Protein AF-J9CNB7-F1 (afdb_monomer_lite)

Radius of gyration: 32.27 Å; chains: 1; bounding box: 43×41×152 Å

Sequence (297 aa):
MIFNRYFCCGIKDKNNLNYKLMLQIKRFSSMLICAMFAVVASATINLSPYKGVYASNTAEAVITDSVCILFFQKDSTMQAIVEAPSIKLRHMTVFAPNGNVTFSTDVVPLLIEHKDENIIINGLYLEKVEDISTVSEYEMAVCSAETEVGKCLQQWRLGVRCDIFNNQPSCVINTNRHMFVYTVSPDMVYIRAAATRNNNHGTLFFQNIRMMKNMDSGEYTMYIMPNNSDFVKKDLYIDNSKFQPNSCTFNDDGGIYWSLISFKPDKILINGCGETYQVVRPAKNAGLMEWIQYETY

pLDDT: mean 87.82, std 19.31, range [30.0, 98.81]

Organism: NCBI:txid749906

Secondary structure (DSSP, 8-state):
---------------SSHHHHHHHHHHHTTSSSS-------------GGG-EEEE-SSEEEEE-SS-EEEEEEETTEEEEEEEEGGGTEEEEEEE-TTS-EEE-S-PPPP-EEEETTEEEETTEEEEEEE---EES---PPP--SGGGHHHHHHHTT-EEEEEEETTEEEEEEE-SSEEEEEEE-SSEEEEEEEEEEEETTEEEEEEEEEEEEETTT--EEEEE-TTHHHHHTSPPPP-GGG--TTSEEE-TTSEEEEEEEEEETTEEEEE-SSSEEEEEPPPTTS--SBEEPP---

Structure (mmCIF, N/CA/C/O backbone):
data_AF-J9CNB7-F1
#
_entry.id   AF-J9CNB7-F1
#
loop_
_atom_site.group_PDB
_atom_site.id
_atom_site.type_symbol
_atom_site.label_atom_id
_atom_site.label_alt_id
_atom_site.label_comp_id
_atom_site.label_asym_id
_atom_site.label_entity_id
_atom_site.label_seq_id
_atom_site.pdbx_PDB_ins_code
_atom_site.Cartn_x
_atom_site.Cartn_y
_atom_site.Cartn_z
_atom_site.occupancy
_atom_site.B_iso_or_equiv
_atom_site.auth_seq_id
_atom_site.auth_comp_id
_atom_site.auth_asym_id
_atom_site.auth_atom_id
_atom_site.pdbx_PDB_model_num
ATOM 1 N N . MET A 1 1 ? 8.706 -3.051 128.814 1.00 34.09 1 MET A N 1
ATOM 2 C CA . MET A 1 1 ? 10.131 -3.165 128.449 1.00 34.09 1 MET A CA 1
ATOM 3 C C . MET A 1 1 ? 10.196 -3.300 126.926 1.00 34.09 1 MET A C 1
ATOM 5 O O . MET A 1 1 ? 9.703 -4.296 126.431 1.00 34.09 1 MET A O 1
ATOM 9 N N . ILE A 1 2 ? 10.728 -2.274 126.240 1.00 32.09 2 ILE A N 1
ATOM 10 C CA . ILE A 1 2 ? 11.426 -2.304 124.925 1.00 32.09 2 ILE A CA 1
ATOM 11 C C . ILE A 1 2 ? 10.571 -2.531 123.640 1.00 32.09 2 ILE A C 1
ATOM 13 O O . ILE A 1 2 ? 10.034 -3.610 123.452 1.00 32.09 2 ILE A O 1
ATOM 17 N N . PHE A 1 3 ? 10.219 -1.470 122.877 1.00 30.50 3 PHE A N 1
ATOM 18 C CA . PHE A 1 3 ? 10.815 -0.832 121.646 1.00 30.50 3 PHE A CA 1
ATOM 19 C C . PHE A 1 3 ? 10.009 -1.183 120.358 1.00 30.50 3 PHE A C 1
ATOM 21 O O . PHE A 1 3 ? 9.755 -2.348 120.103 1.00 30.50 3 PHE A O 1
ATOM 28 N N . ASN A 1 4 ? 9.375 -0.198 119.687 1.00 30.80 4 ASN A N 1
ATOM 29 C CA . ASN A 1 4 ? 9.768 0.541 118.448 1.00 30.80 4 ASN A CA 1
ATOM 30 C C . ASN A 1 4 ? 9.695 -0.296 117.137 1.00 30.80 4 ASN A C 1
ATOM 32 O O . ASN A 1 4 ? 10.226 -1.391 117.128 1.00 30.80 4 ASN A O 1
ATOM 36 N N . ARG A 1 5 ? 9.016 0.049 116.020 1.00 32.00 5 ARG A N 1
ATOM 37 C CA . ARG A 1 5 ? 8.891 1.240 115.118 1.00 32.00 5 ARG A CA 1
ATOM 38 C C . ARG A 1 5 ? 9.629 0.990 113.771 1.00 32.00 5 ARG A C 1
ATOM 40 O O . ARG A 1 5 ? 10.770 0.555 113.802 1.00 32.00 5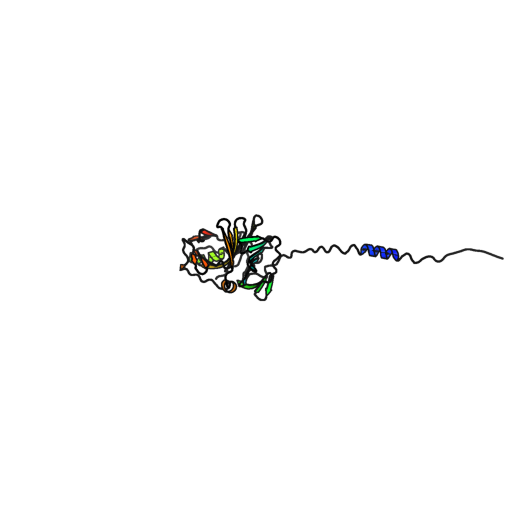 ARG A O 1
ATOM 47 N N . TYR A 1 6 ? 8.983 1.385 112.656 1.00 35.84 6 TYR A N 1
ATOM 48 C CA . TYR A 1 6 ? 9.462 1.605 111.257 1.00 35.84 6 TYR A CA 1
ATOM 49 C C . TYR A 1 6 ? 9.453 0.432 110.229 1.00 35.84 6 TYR A C 1
ATOM 51 O O . TYR A 1 6 ? 10.147 -0.554 110.413 1.00 35.84 6 TYR A O 1
ATOM 59 N N . PHE A 1 7 ? 8.557 0.502 109.210 1.00 34.28 7 PHE A N 1
ATOM 60 C CA . PHE A 1 7 ? 8.769 0.763 107.743 1.00 34.28 7 PHE A CA 1
ATOM 61 C C . PHE A 1 7 ? 9.132 -0.508 106.920 1.00 34.28 7 PHE A C 1
ATOM 63 O O . PHE A 1 7 ? 9.865 -1.341 107.416 1.00 34.28 7 PHE A O 1
ATOM 70 N N . CYS A 1 8 ? 8.709 -0.777 105.673 1.00 30.56 8 CYS A N 1
ATOM 71 C CA . CYS A 1 8 ? 8.092 0.009 104.601 1.00 30.56 8 CYS A CA 1
ATOM 72 C C . CYS A 1 8 ? 7.524 -0.916 103.482 1.00 30.56 8 CYS A C 1
ATOM 74 O O . CYS A 1 8 ? 8.013 -2.025 103.301 1.00 30.56 8 CYS A O 1
ATOM 76 N N . CYS A 1 9 ? 6.653 -0.339 102.640 1.00 30.00 9 CYS A N 1
ATOM 77 C CA . CYS A 1 9 ? 6.505 -0.565 101.188 1.00 30.00 9 CYS A CA 1
ATOM 78 C C . CYS A 1 9 ? 5.656 -1.736 100.636 1.00 30.00 9 CYS A C 1
ATOM 80 O O . CYS A 1 9 ? 5.944 -2.907 100.852 1.00 30.00 9 CYS A O 1
ATOM 82 N N . GLY A 1 10 ? 4.703 -1.382 99.760 1.00 30.47 10 GLY A N 1
ATOM 83 C CA . GLY A 1 10 ? 4.261 -2.254 98.670 1.00 30.47 10 GLY A CA 1
ATOM 84 C C . GLY A 1 10 ? 2.815 -2.054 98.217 1.00 30.47 10 GLY A C 1
ATOM 85 O O . GLY A 1 10 ? 1.908 -2.561 98.861 1.00 30.47 10 GLY A O 1
ATOM 86 N N . ILE A 1 11 ? 2.649 -1.398 97.060 1.00 36.78 11 ILE A N 1
ATOM 87 C CA . ILE A 1 11 ? 1.677 -1.650 95.967 1.00 36.78 11 ILE A CA 1
ATOM 88 C C . ILE A 1 11 ? 1.073 -0.332 95.457 1.00 36.78 11 ILE A C 1
ATOM 90 O O . ILE A 1 11 ? 0.199 0.251 96.091 1.00 36.78 11 ILE A O 1
ATOM 94 N N . LYS A 1 12 ? 1.492 0.084 94.253 1.00 39.22 12 LYS A N 1
ATOM 95 C CA . LYS A 1 12 ? 0.641 0.835 93.321 1.00 39.22 12 LYS A CA 1
ATOM 96 C C . LYS A 1 12 ? 0.987 0.528 91.858 1.00 39.22 12 LYS A C 1
ATOM 98 O O . LYS A 1 12 ? 2.126 0.669 91.428 1.00 39.22 12 LYS A O 1
ATOM 103 N N . ASP A 1 13 ? -0.069 0.125 91.157 1.00 38.75 13 ASP A N 1
ATOM 104 C CA . ASP A 1 13 ? -0.438 0.423 89.770 1.00 38.75 13 ASP A CA 1
ATOM 105 C C . ASP A 1 13 ? 0.367 -0.163 88.594 1.00 38.75 13 ASP A C 1
ATOM 107 O O . ASP A 1 13 ? 1.312 0.414 88.066 1.00 38.75 13 ASP A O 1
ATOM 111 N N . LYS A 1 14 ? -0.156 -1.287 88.079 1.00 44.16 14 LYS A N 1
ATOM 112 C CA . LYS A 1 14 ? 0.254 -2.006 86.856 1.00 44.16 14 LYS A CA 1
ATOM 113 C C . LYS A 1 14 ? -0.585 -1.676 85.601 1.00 44.16 14 LYS A C 1
ATOM 115 O O . LYS A 1 14 ? -0.583 -2.458 84.659 1.00 44.16 14 LYS A O 1
ATOM 120 N N . ASN A 1 15 ? -1.289 -0.540 85.543 1.00 48.41 15 ASN A N 1
ATOM 121 C CA . ASN A 1 15 ? -2.292 -0.287 84.485 1.00 48.41 15 ASN A CA 1
ATOM 122 C C . ASN A 1 15 ? -1.955 0.792 83.437 1.00 48.41 15 ASN A C 1
ATOM 124 O O . ASN A 1 15 ? -2.813 1.116 82.622 1.00 48.41 15 ASN A O 1
ATOM 128 N N . ASN A 1 16 ? -0.727 1.322 83.378 1.00 48.09 16 ASN A N 1
ATOM 129 C CA . ASN A 1 16 ? -0.418 2.463 82.492 1.00 48.09 16 ASN A CA 1
ATOM 130 C C . ASN A 1 16 ? 0.460 2.161 81.260 1.00 48.09 16 ASN A C 1
ATOM 132 O O . ASN A 1 16 ? 0.786 3.077 80.507 1.00 48.09 16 ASN A O 1
ATOM 136 N N . LEU A 1 17 ? 0.835 0.899 81.011 1.00 45.72 17 LEU A N 1
ATOM 137 C CA . LEU A 1 17 ? 1.725 0.560 79.886 1.00 45.72 17 LEU A CA 1
ATOM 138 C C . LEU A 1 17 ? 0.982 0.216 78.579 1.00 45.72 17 LEU A C 1
ATOM 140 O O . LEU A 1 17 ? 1.533 0.401 77.497 1.00 45.72 17 LEU A O 1
ATOM 144 N N . ASN A 1 18 ? -0.285 -0.208 78.648 1.00 49.19 18 ASN A N 1
ATOM 145 C CA . ASN A 1 18 ? -1.013 -0.704 77.469 1.00 49.19 18 ASN A CA 1
ATOM 146 C C . ASN A 1 18 ? -1.690 0.387 76.617 1.00 49.19 18 ASN A C 1
ATOM 148 O O . ASN A 1 18 ? -1.917 0.176 75.428 1.00 49.19 18 ASN A O 1
ATOM 152 N N . TYR A 1 19 ? -1.950 1.581 77.161 1.00 47.50 19 TYR A N 1
ATOM 153 C CA . TYR A 1 19 ? -2.602 2.656 76.396 1.00 47.50 19 TYR A CA 1
ATOM 154 C C . TYR A 1 19 ? -1.641 3.452 75.498 1.00 47.50 19 TYR A C 1
ATOM 156 O O . TYR A 1 19 ? -2.044 3.922 74.434 1.00 47.50 19 TYR A O 1
ATOM 164 N N . LYS A 1 20 ? -0.356 3.563 75.864 1.00 45.94 20 LYS A N 1
ATOM 165 C CA . LYS A 1 20 ? 0.649 4.243 75.023 1.00 45.94 20 LYS A CA 1
ATOM 166 C C . LYS A 1 20 ? 1.035 3.427 73.784 1.00 45.94 20 LYS A C 1
ATOM 168 O O . LYS A 1 20 ? 1.267 4.019 72.732 1.00 45.94 20 LYS A O 1
ATOM 173 N N . LEU A 1 21 ? 1.033 2.095 73.877 1.00 47.12 21 LEU A N 1
ATOM 174 C CA . LEU A 1 21 ? 1.386 1.216 72.758 1.00 47.12 21 LEU A CA 1
ATOM 175 C C . LEU A 1 21 ? 0.277 1.172 71.685 1.00 47.12 21 LEU A C 1
ATOM 177 O O . LEU A 1 21 ? 0.571 1.237 70.494 1.00 47.12 21 LEU A O 1
ATOM 181 N N . MET A 1 22 ? -1.005 1.186 72.079 1.00 45.25 22 MET A N 1
ATOM 182 C CA . MET A 1 22 ? -2.127 1.223 71.122 1.00 45.25 22 MET A CA 1
ATOM 183 C C . MET A 1 22 ? -2.253 2.551 70.354 1.00 45.25 22 MET A C 1
ATOM 185 O O . MET A 1 22 ? -2.723 2.551 69.214 1.00 45.25 22 MET A O 1
ATOM 189 N N . LEU A 1 23 ? -1.824 3.681 70.931 1.00 46.59 23 LEU A N 1
ATOM 190 C CA . LEU A 1 23 ? -1.863 4.986 70.253 1.00 46.59 23 LEU A CA 1
ATOM 191 C C . LEU A 1 23 ? -0.693 5.209 69.281 1.00 46.59 23 LEU A C 1
ATOM 193 O O . LEU A 1 23 ? -0.865 5.926 68.295 1.00 46.59 23 LEU A O 1
ATOM 197 N N . GLN A 1 24 ? 0.466 4.580 69.505 1.00 44.78 24 GLN A N 1
ATOM 198 C CA . GLN A 1 24 ? 1.564 4.598 68.530 1.00 44.78 24 GLN A CA 1
ATOM 199 C C . GLN A 1 24 ? 1.293 3.689 67.328 1.00 44.78 24 GLN A C 1
ATOM 201 O O . GLN A 1 24 ? 1.637 4.053 66.206 1.00 44.78 24 GLN A O 1
ATOM 206 N N . ILE A 1 25 ? 0.597 2.566 67.527 1.00 45.81 25 ILE A N 1
ATOM 207 C CA . ILE A 1 25 ? 0.260 1.642 66.435 1.00 45.81 25 ILE A CA 1
ATOM 208 C C . ILE A 1 25 ? -0.829 2.237 65.525 1.00 45.81 25 ILE A C 1
ATOM 210 O O . ILE A 1 25 ? -0.716 2.166 64.305 1.00 45.81 25 ILE A O 1
ATOM 214 N N . LYS A 1 26 ? -1.820 2.957 66.071 1.00 40.28 26 LYS A N 1
ATOM 215 C CA . LYS A 1 26 ? -2.844 3.631 65.245 1.00 40.28 26 LYS A CA 1
ATOM 216 C C . LYS A 1 26 ? -2.334 4.837 64.447 1.00 40.28 26 LYS A C 1
ATOM 218 O O . LYS A 1 26 ? -2.945 5.184 63.439 1.00 40.28 26 LYS A O 1
ATOM 223 N N . ARG A 1 27 ? -1.221 5.460 64.852 1.00 42.28 27 ARG A N 1
ATOM 224 C CA . ARG A 1 27 ? -0.590 6.555 64.090 1.00 42.28 27 ARG A CA 1
ATOM 225 C C . ARG A 1 27 ? 0.384 6.078 63.011 1.00 42.28 27 ARG A C 1
ATOM 227 O O . ARG A 1 27 ? 0.658 6.847 62.100 1.00 42.28 27 ARG A O 1
ATOM 234 N N . PHE A 1 28 ? 0.831 4.824 63.057 1.00 42.00 28 PHE A N 1
ATOM 235 C CA . PHE A 1 28 ? 1.660 4.233 62.000 1.00 42.00 28 PHE A CA 1
ATOM 236 C C . PHE A 1 28 ? 0.866 3.436 60.956 1.00 42.00 28 PHE A C 1
ATOM 238 O O . PHE A 1 28 ? 1.340 3.259 59.840 1.00 42.00 28 PHE A O 1
ATOM 245 N N . SER A 1 29 ? -0.370 3.024 61.254 1.00 42.59 29 SER A N 1
ATOM 246 C CA . SER A 1 29 ? -1.215 2.293 60.292 1.00 42.59 29 SER A CA 1
ATOM 247 C C . SER A 1 29 ? -2.017 3.176 59.325 1.00 42.59 29 SER A C 1
ATOM 249 O O . SER A 1 29 ? -2.725 2.642 58.480 1.00 42.59 29 SER A O 1
ATOM 251 N N . SER A 1 30 ? -1.910 4.507 59.411 1.00 44.66 30 SER A N 1
ATOM 252 C CA . SER A 1 30 ? -2.582 5.441 58.482 1.00 44.66 30 SER A CA 1
ATOM 253 C C . SER A 1 30 ? -1.631 6.077 57.457 1.00 44.66 30 SER A C 1
ATOM 255 O O . SER A 1 30 ? -2.015 7.008 56.761 1.00 44.66 30 SER A O 1
ATOM 257 N N . MET A 1 31 ? -0.389 5.589 57.356 1.00 44.06 31 MET A N 1
ATOM 258 C CA . MET A 1 31 ? 0.647 6.144 56.470 1.00 44.06 31 MET A CA 1
ATOM 259 C C . MET A 1 31 ? 1.176 5.127 55.447 1.00 44.06 31 MET A C 1
ATOM 261 O O . MET A 1 31 ? 2.267 5.298 54.915 1.00 44.06 31 MET A O 1
ATOM 265 N N . LEU A 1 32 ? 0.414 4.061 55.173 1.00 45.44 32 LEU A N 1
ATOM 266 C CA . LEU A 1 32 ? 0.786 3.022 54.202 1.00 45.44 32 LEU A CA 1
ATOM 267 C C . LEU A 1 32 ? -0.338 2.660 53.215 1.00 45.44 32 LEU A C 1
ATOM 269 O O . LEU A 1 32 ? -0.308 1.604 52.592 1.00 45.44 32 LEU A O 1
ATOM 273 N N . ILE A 1 33 ? -1.342 3.529 53.073 1.00 50.06 33 ILE A N 1
ATOM 274 C CA . ILE A 1 33 ? -2.455 3.367 52.130 1.00 50.06 33 ILE A CA 1
ATOM 275 C C . ILE A 1 33 ? -2.697 4.731 51.477 1.00 50.06 33 ILE A C 1
ATOM 277 O O . ILE A 1 33 ? -3.525 5.483 51.968 1.00 50.06 33 ILE A O 1
ATOM 281 N N . CYS A 1 34 ? -1.891 5.100 50.472 1.00 46.44 34 CYS A N 1
ATOM 282 C CA . CYS A 1 34 ? -2.210 6.104 49.427 1.00 46.44 34 CYS A CA 1
ATOM 283 C C . CYS A 1 34 ? -1.003 6.429 48.522 1.00 46.44 34 CYS A C 1
ATOM 285 O O . CYS A 1 34 ? -0.776 7.574 48.148 1.00 46.44 34 CYS A O 1
ATOM 287 N N . ALA A 1 35 ? -0.208 5.426 48.152 1.00 46.59 35 ALA A N 1
ATOM 288 C CA . ALA A 1 35 ? 0.778 5.591 47.085 1.00 46.59 35 ALA A CA 1
ATOM 289 C C . ALA A 1 35 ? 0.961 4.290 46.295 1.00 46.59 35 ALA A C 1
ATOM 291 O O . ALA A 1 35 ? 2.070 3.928 45.922 1.00 46.59 35 ALA A O 1
ATOM 292 N N . MET A 1 36 ? -0.141 3.594 45.989 1.00 46.19 36 MET A N 1
ATOM 293 C CA . MET A 1 36 ? -0.186 2.889 44.709 1.00 46.19 36 MET A CA 1
ATOM 294 C C . MET A 1 36 ? -0.348 3.971 43.646 1.00 46.19 36 MET A C 1
ATOM 296 O O . MET A 1 36 ? -1.445 4.240 43.165 1.00 46.19 36 MET A O 1
ATOM 300 N N . PHE A 1 37 ? 0.754 4.646 43.319 1.00 47.44 37 PHE A N 1
ATOM 301 C CA . PHE A 1 37 ? 0.870 5.211 41.990 1.00 47.44 37 PHE A CA 1
ATOM 302 C C . PHE A 1 37 ? 0.751 4.010 41.062 1.00 47.44 37 PHE A C 1
ATOM 304 O O . PHE A 1 37 ? 1.680 3.211 40.947 1.00 47.44 37 PHE A O 1
ATOM 311 N N . ALA A 1 38 ? -0.428 3.839 40.467 1.00 46.94 38 ALA A N 1
ATOM 312 C CA . ALA A 1 38 ? -0.544 3.089 39.241 1.00 46.94 38 ALA A CA 1
ATOM 313 C C . ALA A 1 38 ? 0.377 3.809 38.256 1.00 46.94 38 ALA A C 1
ATOM 315 O O . ALA A 1 38 ? -0.000 4.787 37.615 1.00 46.94 38 ALA A O 1
ATOM 316 N N . VAL A 1 39 ? 1.629 3.361 38.192 1.00 41.88 39 VAL A N 1
ATOM 317 C CA . VAL A 1 39 ? 2.424 3.500 36.989 1.00 41.88 39 VAL A CA 1
ATOM 318 C C . VAL A 1 39 ? 1.635 2.691 35.976 1.00 41.88 39 VAL A C 1
ATOM 320 O O . VAL A 1 39 ? 1.804 1.481 35.856 1.00 41.88 39 VAL A O 1
ATOM 323 N N . VAL A 1 40 ? 0.688 3.350 35.308 1.00 44.78 40 VAL A N 1
ATOM 324 C CA . VAL A 1 40 ? 0.173 2.865 34.040 1.00 44.78 40 VAL A CA 1
ATOM 325 C C . VAL A 1 40 ? 1.372 2.991 33.119 1.00 44.78 40 VAL A C 1
ATOM 327 O O . VAL A 1 40 ? 1.584 4.010 32.465 1.00 44.78 40 VAL A O 1
ATOM 330 N N . ALA A 1 41 ? 2.251 1.991 33.171 1.00 42.84 41 ALA A N 1
ATOM 331 C CA . ALA A 1 41 ? 3.194 1.769 32.109 1.00 42.84 41 ALA A CA 1
ATOM 332 C C . ALA A 1 41 ? 2.306 1.622 30.878 1.00 42.84 41 ALA A C 1
ATOM 334 O O . ALA A 1 41 ? 1.544 0.662 30.772 1.00 42.84 41 ALA A O 1
ATOM 335 N N . SER A 1 42 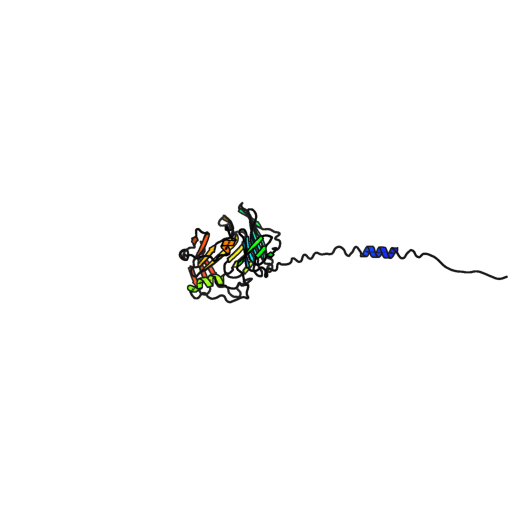? 2.314 2.635 30.012 1.00 49.62 42 SER A N 1
ATOM 336 C CA . SER A 1 42 ? 1.739 2.518 28.682 1.00 49.62 42 SER A CA 1
ATOM 337 C C . SER A 1 42 ? 2.562 1.441 27.995 1.00 49.62 42 SER A C 1
ATOM 339 O O . SER A 1 42 ? 3.611 1.742 27.430 1.00 49.62 42 SER A O 1
ATOM 341 N N . ALA A 1 43 ? 2.152 0.182 28.145 1.00 56.72 43 ALA A N 1
ATOM 342 C CA . ALA A 1 43 ? 2.770 -0.930 27.457 1.00 56.72 43 ALA A CA 1
ATOM 343 C C . ALA A 1 43 ? 2.645 -0.619 25.967 1.00 56.72 43 ALA A C 1
ATOM 345 O O . ALA A 1 43 ? 1.548 -0.574 25.413 1.00 56.72 43 ALA A O 1
ATOM 346 N N . THR A 1 44 ? 3.770 -0.288 25.345 1.00 70.06 44 THR A N 1
ATOM 347 C CA . THR A 1 44 ? 3.858 -0.179 23.896 1.00 70.06 44 THR A CA 1
ATOM 348 C C . THR A 1 44 ? 3.559 -1.557 23.332 1.00 70.06 44 THR A C 1
ATOM 350 O O . THR A 1 44 ? 4.184 -2.534 23.752 1.00 70.06 44 THR A O 1
ATOM 353 N N . ILE A 1 45 ? 2.592 -1.646 22.421 1.00 83.25 45 ILE A N 1
ATOM 354 C CA . ILE A 1 45 ? 2.287 -2.909 21.760 1.00 83.25 45 ILE A CA 1
ATOM 355 C C . ILE A 1 45 ? 3.532 -3.413 21.020 1.00 83.25 45 ILE A C 1
ATOM 357 O O . ILE A 1 45 ? 4.195 -2.658 20.310 1.00 83.25 45 ILE A O 1
ATOM 361 N N . ASN A 1 46 ? 3.864 -4.688 21.219 1.00 91.00 46 ASN A N 1
ATOM 362 C CA . ASN A 1 46 ? 4.865 -5.369 20.412 1.00 91.00 46 ASN A CA 1
ATOM 363 C C . ASN A 1 46 ? 4.180 -5.898 19.146 1.00 91.00 46 ASN A C 1
ATOM 365 O O . ASN A 1 46 ? 3.363 -6.814 19.236 1.00 91.00 46 ASN A O 1
ATOM 369 N N . LEU A 1 47 ? 4.491 -5.304 17.994 1.00 95.94 47 LEU A N 1
ATOM 370 C CA . LEU A 1 47 ? 3.852 -5.627 16.716 1.00 95.94 47 LEU A CA 1
ATOM 371 C C . LEU A 1 47 ? 4.516 -6.810 15.999 1.00 95.94 47 LEU A C 1
ATOM 373 O O . LEU A 1 47 ? 3.837 -7.536 15.277 1.00 95.94 47 LEU A O 1
ATOM 377 N N . SER A 1 48 ? 5.804 -7.067 16.257 1.00 95.12 48 SER A N 1
ATOM 378 C CA . SER A 1 48 ? 6.596 -8.115 15.597 1.00 95.12 48 SER A CA 1
ATOM 379 C C . SER A 1 48 ? 5.957 -9.513 15.537 1.00 95.12 48 SER A C 1
ATOM 381 O O . SER A 1 48 ? 6.109 -10.167 14.504 1.00 95.12 48 SER A O 1
ATOM 383 N N . PRO A 1 49 ? 5.249 -10.013 16.574 1.00 95.31 49 PRO A N 1
ATOM 384 C CA . PRO A 1 49 ? 4.593 -11.322 16.508 1.00 95.31 49 PRO A CA 1
ATOM 385 C C . PRO A 1 49 ? 3.471 -11.403 15.463 1.00 95.31 49 PRO A C 1
ATOM 387 O O . PRO A 1 49 ? 3.163 -12.484 14.974 1.00 95.31 49 PRO A O 1
ATOM 390 N N . TYR A 1 50 ? 2.883 -10.264 15.098 1.00 96.81 50 TYR A N 1
ATOM 391 C CA . TYR A 1 50 ? 1.673 -10.180 14.283 1.00 96.81 50 TYR A CA 1
ATOM 392 C C . TYR A 1 50 ? 1.939 -9.768 12.833 1.00 96.81 50 TYR A C 1
ATOM 394 O O . TYR A 1 50 ? 0.994 -9.440 12.120 1.00 96.81 50 TYR A O 1
ATOM 402 N N . LYS A 1 51 ? 3.199 -9.762 12.379 1.00 96.94 51 LYS A N 1
ATOM 403 C CA . LYS A 1 51 ? 3.567 -9.312 11.027 1.00 96.94 51 LYS A CA 1
ATOM 404 C C . LYS A 1 51 ? 2.750 -9.986 9.926 1.00 96.94 51 LYS A C 1
ATOM 406 O O . LYS A 1 51 ? 2.464 -11.182 9.991 1.00 96.94 51 LYS A O 1
ATOM 411 N N . GLY A 1 52 ? 2.405 -9.207 8.906 1.00 98.06 52 GLY A N 1
ATOM 412 C CA . GLY A 1 52 ? 1.654 -9.666 7.740 1.00 98.06 52 GLY A CA 1
ATOM 413 C C . GLY A 1 52 ? 0.624 -8.651 7.253 1.00 98.06 52 GLY A C 1
ATOM 414 O O . GLY A 1 52 ? 0.397 -7.612 7.878 1.00 98.06 52 GLY A O 1
ATOM 415 N N . VAL A 1 53 ? -0.010 -8.980 6.131 1.00 98.62 53 VAL A N 1
ATOM 416 C CA . VAL A 1 53 ? -1.261 -8.354 5.689 1.00 98.62 53 VAL A CA 1
ATOM 417 C C . VAL A 1 53 ? -2.412 -9.271 6.073 1.00 98.62 53 VAL A C 1
ATOM 419 O O . VAL A 1 53 ? -2.335 -10.483 5.866 1.00 98.62 53 VAL A O 1
ATOM 422 N N . TYR A 1 54 ? -3.483 -8.696 6.609 1.00 98.69 54 TYR A N 1
ATOM 423 C CA . TYR A 1 54 ? -4.678 -9.415 7.029 1.00 98.69 54 TYR A CA 1
ATOM 424 C C . TYR A 1 54 ? -5.925 -8.701 6.525 1.00 98.69 54 TYR A C 1
ATOM 426 O O . TYR A 1 54 ? -5.968 -7.474 6.518 1.00 98.69 54 TYR A O 1
ATOM 434 N N . ALA A 1 55 ? -6.962 -9.441 6.150 1.00 98.50 55 ALA A N 1
ATOM 435 C CA . ALA A 1 55 ? -8.199 -8.861 5.651 1.00 98.50 55 ALA A CA 1
ATOM 436 C C . ALA A 1 55 ? -9.441 -9.638 6.084 1.00 98.50 55 ALA A C 1
ATOM 438 O O . ALA A 1 55 ? -9.420 -10.831 6.374 1.00 98.50 55 ALA A O 1
ATOM 439 N N . SER A 1 56 ? -10.556 -8.926 6.094 1.00 98.25 56 SER A N 1
ATOM 440 C CA . SER A 1 56 ? -11.909 -9.460 6.097 1.00 98.25 56 SER A CA 1
ATOM 441 C C . SER A 1 56 ? -12.727 -8.693 5.052 1.00 98.25 56 SER A C 1
ATOM 443 O O . SER A 1 56 ? -12.216 -7.814 4.356 1.00 98.25 56 SER A O 1
ATOM 445 N N . ASN A 1 57 ? -14.017 -8.995 4.923 1.00 97.81 57 ASN A N 1
ATOM 446 C CA . ASN A 1 57 ? -14.885 -8.248 4.005 1.00 97.81 57 ASN A CA 1
ATOM 447 C C . ASN A 1 57 ? -15.145 -6.803 4.451 1.00 97.81 57 ASN A C 1
ATOM 449 O O . ASN A 1 57 ? -15.623 -6.006 3.652 1.00 97.81 57 ASN A O 1
ATOM 453 N N . THR A 1 58 ? -14.845 -6.469 5.707 1.00 97.94 58 THR A N 1
ATOM 454 C CA . THR A 1 58 ? -15.114 -5.148 6.287 1.00 97.94 58 THR A CA 1
ATOM 455 C C . THR A 1 58 ? -13.865 -4.484 6.854 1.00 97.94 58 THR A C 1
ATOM 457 O O . THR A 1 58 ? -13.981 -3.409 7.435 1.00 97.94 58 THR A O 1
ATOM 460 N N . ALA A 1 59 ? -12.688 -5.101 6.749 1.00 98.50 59 ALA A N 1
ATOM 461 C CA . ALA A 1 59 ? -11.452 -4.558 7.296 1.00 98.50 59 ALA A CA 1
ATOM 462 C C . ALA A 1 59 ? -10.213 -5.069 6.557 1.00 98.50 59 ALA A C 1
ATOM 464 O O . ALA A 1 59 ? -10.230 -6.140 5.956 1.00 98.50 59 ALA A O 1
ATOM 465 N N . GLU A 1 60 ? -9.124 -4.321 6.660 1.00 98.75 60 GLU A N 1
ATOM 466 C CA . GLU A 1 60 ? -7.793 -4.733 6.226 1.00 98.75 60 GLU A CA 1
ATOM 467 C C . GLU A 1 60 ? -6.753 -4.141 7.167 1.00 98.75 60 GLU A C 1
ATOM 469 O O . GLU A 1 60 ? -6.932 -3.039 7.684 1.00 98.75 60 GLU A O 1
ATOM 474 N N . ALA A 1 61 ? -5.674 -4.870 7.410 1.00 98.75 61 ALA A N 1
ATOM 475 C CA . ALA A 1 61 ? -4.576 -4.417 8.234 1.00 98.75 61 ALA A CA 1
ATOM 476 C C . ALA A 1 61 ? -3.239 -4.819 7.625 1.00 98.75 61 ALA A C 1
ATOM 478 O O . ALA A 1 61 ? -3.085 -5.925 7.111 1.00 98.75 61 ALA A O 1
ATOM 479 N N . VAL A 1 62 ? -2.256 -3.938 7.757 1.00 98.81 62 VAL A N 1
ATOM 480 C CA . VAL A 1 62 ? -0.846 -4.262 7.552 1.00 98.81 62 VAL A CA 1
ATOM 481 C C . VAL A 1 62 ? -0.118 -4.083 8.872 1.00 98.81 62 VAL A C 1
ATOM 483 O O . VAL A 1 62 ? -0.310 -3.077 9.558 1.00 98.81 62 VAL A O 1
ATOM 486 N N . ILE A 1 63 ? 0.688 -5.074 9.239 1.00 98.56 63 ILE A N 1
ATOM 487 C CA . ILE A 1 63 ? 1.500 -5.067 10.452 1.00 98.56 63 ILE A CA 1
ATOM 488 C C . ILE A 1 63 ? 2.943 -5.388 10.074 1.00 98.56 63 ILE A C 1
ATOM 490 O O . ILE A 1 63 ? 3.220 -6.405 9.433 1.00 98.56 63 ILE A O 1
ATOM 494 N N . THR A 1 64 ? 3.862 -4.527 10.496 1.00 98.31 64 THR A N 1
ATOM 495 C CA . THR A 1 64 ? 5.312 -4.726 10.406 1.00 98.31 64 THR A CA 1
ATOM 496 C C . THR A 1 64 ? 5.925 -4.794 11.813 1.00 98.31 64 THR A C 1
ATOM 498 O O . THR A 1 64 ? 5.188 -4.941 12.788 1.00 98.31 64 THR A O 1
ATOM 501 N N . ASP A 1 65 ? 7.254 -4.736 11.973 1.00 97.25 65 ASP A N 1
ATOM 502 C CA . ASP A 1 65 ? 7.839 -4.772 13.328 1.00 97.25 65 ASP A CA 1
ATOM 503 C C . ASP A 1 65 ? 7.508 -3.513 14.153 1.00 97.25 65 ASP A C 1
ATOM 505 O O . ASP A 1 65 ? 7.445 -3.575 15.383 1.00 97.25 65 ASP A O 1
ATOM 509 N N . SER A 1 66 ? 7.272 -2.379 13.492 1.00 96.00 66 SER A N 1
ATOM 510 C CA . SER A 1 66 ? 7.108 -1.072 14.133 1.00 96.00 66 SER A CA 1
ATOM 511 C C . SER A 1 66 ? 5.825 -0.340 13.780 1.00 96.00 66 SER A C 1
ATOM 513 O O . SER A 1 66 ? 5.508 0.615 14.488 1.00 96.00 66 SER A O 1
ATOM 515 N N . 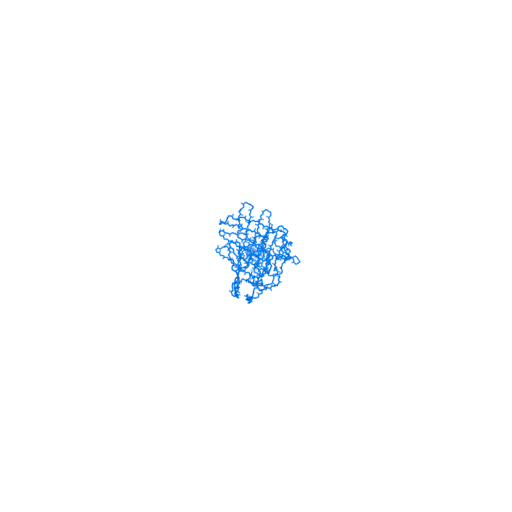VAL A 1 67 ? 5.080 -0.755 12.749 1.00 98.06 67 VAL A N 1
ATOM 516 C CA . VAL A 1 67 ? 3.870 -0.045 12.315 1.00 98.06 67 VAL A CA 1
ATOM 517 C C . VAL A 1 67 ? 2.704 -0.995 12.098 1.00 98.06 67 VAL A C 1
ATOM 519 O O . VAL A 1 67 ? 2.842 -2.046 11.479 1.00 98.06 67 VAL A O 1
ATOM 522 N N . CYS A 1 68 ? 1.529 -0.586 12.568 1.00 98.44 68 CYS A N 1
ATOM 523 C CA . CYS A 1 68 ? 0.252 -1.141 12.152 1.00 98.44 68 CYS A CA 1
ATOM 524 C C . CYS A 1 68 ? -0.606 -0.048 11.511 1.00 98.44 68 CYS A C 1
ATOM 526 O O . CYS A 1 68 ? -0.744 1.045 12.065 1.00 98.44 68 CYS A O 1
ATOM 528 N N . ILE A 1 69 ? -1.205 -0.356 10.360 1.00 98.75 69 ILE A N 1
ATOM 529 C CA . ILE A 1 69 ? -2.324 0.412 9.812 1.00 98.75 69 ILE A CA 1
ATOM 530 C C . ILE A 1 69 ? -3.521 -0.528 9.724 1.00 98.75 69 ILE A C 1
ATOM 532 O O . ILE A 1 69 ? -3.429 -1.566 9.077 1.00 98.75 69 ILE A O 1
ATOM 536 N N . LEU A 1 70 ? -4.628 -0.157 10.362 1.00 98.75 70 LEU A N 1
ATOM 537 C CA . LEU A 1 70 ? -5.908 -0.857 10.315 1.00 98.75 70 LEU A CA 1
ATOM 538 C C . LEU A 1 70 ? -6.932 0.036 9.616 1.00 98.75 70 LEU A C 1
ATOM 540 O O . LEU A 1 70 ? -7.145 1.170 10.035 1.00 98.75 70 LEU A O 1
ATOM 544 N N . PHE A 1 71 ? -7.620 -0.499 8.618 1.00 98.69 71 PHE A N 1
ATOM 545 C CA . PHE A 1 71 ? -8.751 0.110 7.928 1.00 98.69 71 PHE A CA 1
ATOM 546 C C . PHE A 1 71 ? -9.983 -0.743 8.201 1.00 98.69 71 PHE A C 1
ATOM 548 O O . PHE A 1 71 ? -9.903 -1.967 8.127 1.00 98.69 71 PHE A O 1
ATOM 555 N N . PHE A 1 72 ? -11.124 -0.138 8.512 1.00 98.56 72 PHE A N 1
ATOM 556 C CA . PHE A 1 72 ? -12.336 -0.905 8.776 1.00 98.56 72 PHE A CA 1
ATOM 557 C C . PHE A 1 72 ? -13.609 -0.094 8.581 1.00 98.56 72 PHE A C 1
ATOM 559 O O . PHE A 1 72 ? -13.670 1.108 8.840 1.00 98.56 72 PHE A O 1
ATOM 566 N N . GLN A 1 73 ? -14.655 -0.790 8.158 1.00 97.88 73 GLN A N 1
ATOM 567 C CA . GLN A 1 73 ? -16.013 -0.290 8.181 1.00 97.88 73 GLN A CA 1
ATOM 568 C C . GLN A 1 73 ? -16.631 -0.581 9.548 1.00 97.88 73 GLN A C 1
ATOM 570 O O . GLN A 1 73 ? -16.595 -1.712 10.037 1.00 97.88 73 GLN A O 1
ATOM 575 N N . LYS A 1 74 ? -17.228 0.441 10.156 1.00 95.44 74 LYS A N 1
ATOM 576 C CA . LYS A 1 74 ? -18.026 0.305 11.374 1.00 95.44 74 LYS A CA 1
ATOM 577 C C . LYS A 1 74 ? -19.302 1.110 11.217 1.00 95.44 74 LYS A C 1
ATOM 579 O O . LYS A 1 74 ? -19.251 2.318 10.968 1.00 95.44 74 LYS A O 1
ATOM 584 N N . ASP A 1 75 ? -20.433 0.431 11.363 1.00 94.19 75 ASP A N 1
ATOM 585 C CA . ASP A 1 75 ? -21.753 0.985 11.077 1.00 94.19 75 ASP A CA 1
ATOM 586 C C . ASP A 1 75 ? -21.777 1.588 9.658 1.00 94.19 75 ASP A C 1
ATOM 588 O O . ASP A 1 75 ? -21.391 0.933 8.689 1.00 94.19 75 ASP A O 1
ATOM 592 N N . SER A 1 76 ? -22.174 2.852 9.518 1.00 95.38 76 SER A N 1
ATOM 593 C CA . SER A 1 76 ? -22.157 3.571 8.243 1.00 95.38 76 SER A CA 1
ATOM 594 C C . SER A 1 76 ? -20.852 4.330 7.976 1.00 95.38 76 SER A C 1
ATOM 596 O O . SER A 1 76 ? -20.830 5.165 7.082 1.00 95.38 76 SER A O 1
ATOM 598 N N . THR A 1 77 ? -19.794 4.137 8.765 1.00 97.81 77 THR A N 1
ATOM 599 C CA . THR A 1 77 ? -18.546 4.917 8.662 1.00 97.81 77 THR A CA 1
ATOM 600 C C . THR A 1 77 ? -17.385 4.070 8.164 1.00 97.81 77 THR A C 1
ATOM 602 O O . THR A 1 77 ? -17.329 2.869 8.429 1.00 97.81 77 THR A O 1
ATOM 605 N N . MET A 1 78 ? -16.433 4.716 7.489 1.00 98.44 78 MET A N 1
ATOM 606 C CA . MET A 1 78 ? -15.106 4.147 7.248 1.00 98.44 78 MET A CA 1
ATOM 607 C C . MET A 1 78 ? -14.127 4.742 8.248 1.00 98.44 78 MET A C 1
ATOM 609 O O . MET A 1 78 ? -14.103 5.954 8.459 1.00 98.44 78 MET A O 1
ATOM 613 N N . GLN A 1 79 ? -13.325 3.897 8.875 1.00 98.25 79 GLN A N 1
ATOM 614 C CA . GLN A 1 79 ? -12.389 4.284 9.918 1.00 98.25 79 GLN A CA 1
ATOM 615 C C . GLN A 1 79 ? -11.011 3.720 9.601 1.00 98.25 79 GLN A C 1
ATOM 617 O O . GLN A 1 79 ? -10.883 2.654 8.999 1.00 98.25 79 GLN A O 1
ATOM 622 N N . ALA A 1 80 ? -9.976 4.439 10.016 1.00 98.50 80 ALA A N 1
ATOM 623 C CA . ALA A 1 80 ? -8.615 3.949 9.940 1.00 98.50 80 ALA A CA 1
ATOM 624 C C . ALA A 1 80 ? -7.832 4.353 11.185 1.00 98.50 80 ALA A C 1
ATOM 626 O O . ALA A 1 80 ? -8.020 5.452 11.709 1.00 98.50 80 ALA A O 1
ATOM 627 N N . ILE A 1 81 ? -6.950 3.469 11.638 1.00 98.19 81 ILE A N 1
ATOM 628 C CA . ILE A 1 81 ? -6.023 3.691 12.744 1.00 98.19 81 ILE A CA 1
ATOM 629 C C . ILE A 1 81 ? -4.615 3.422 12.229 1.00 98.19 81 ILE A C 1
ATOM 631 O O . ILE A 1 81 ? -4.377 2.394 11.600 1.00 98.19 81 ILE A O 1
ATOM 635 N N . VAL A 1 82 ? -3.685 4.326 12.522 1.00 98.00 82 VAL A N 1
ATOM 636 C CA . VAL A 1 82 ? -2.247 4.089 12.373 1.00 98.00 82 VAL A CA 1
ATOM 637 C C . VAL A 1 82 ? -1.587 4.142 13.743 1.00 98.00 82 VAL A C 1
ATOM 639 O O . VAL A 1 82 ? -1.839 5.060 14.526 1.00 98.00 82 VAL A O 1
ATOM 642 N N . GLU A 1 83 ? -0.745 3.157 14.035 1.00 96.88 83 GLU A N 1
ATOM 643 C CA . GLU A 1 83 ? 0.054 3.087 15.254 1.00 96.88 83 GLU A CA 1
ATOM 644 C C . GLU A 1 83 ? 1.500 2.721 14.904 1.00 96.88 83 GLU A C 1
ATOM 646 O O . GLU A 1 83 ? 1.759 1.652 14.359 1.00 96.88 83 GLU A O 1
ATOM 651 N N . ALA A 1 84 ? 2.435 3.616 15.232 1.00 96.25 84 ALA A N 1
ATOM 652 C CA . ALA A 1 84 ? 3.874 3.387 15.155 1.00 96.25 84 ALA A CA 1
ATOM 653 C C . ALA A 1 84 ? 4.538 3.799 16.485 1.00 96.25 84 ALA A C 1
ATOM 655 O O . ALA A 1 84 ? 4.895 4.974 16.670 1.00 96.25 84 ALA A O 1
ATOM 656 N N . PRO A 1 85 ? 4.690 2.863 17.447 1.00 93.69 85 PRO A N 1
ATOM 657 C CA . PRO A 1 85 ? 5.160 3.181 18.796 1.00 93.69 85 PRO A CA 1
ATOM 658 C C . PRO A 1 85 ? 6.551 3.828 18.838 1.00 93.69 85 PRO A C 1
ATOM 660 O O . PRO A 1 85 ? 6.792 4.702 19.672 1.00 93.69 85 PRO A O 1
ATOM 663 N N . SER A 1 86 ? 7.446 3.448 17.919 1.00 92.25 86 SER A N 1
ATOM 664 C CA . SER A 1 86 ? 8.834 3.936 17.840 1.00 92.25 86 SER A CA 1
ATOM 665 C C . SER A 1 86 ? 8.936 5.453 17.644 1.00 92.25 86 SER A C 1
ATOM 667 O O . SER A 1 86 ? 9.849 6.081 18.180 1.00 92.25 86 SER A O 1
ATOM 669 N N . ILE A 1 87 ? 7.972 6.051 16.938 1.00 93.69 87 ILE A N 1
ATOM 670 C CA . ILE A 1 87 ? 7.890 7.498 16.684 1.00 93.69 87 ILE A CA 1
ATOM 671 C C . ILE A 1 87 ? 6.746 8.170 17.451 1.00 93.69 87 ILE A C 1
ATOM 673 O O . ILE A 1 87 ? 6.422 9.325 17.189 1.00 93.69 87 ILE A O 1
ATOM 677 N N . LYS A 1 88 ? 6.133 7.464 18.414 1.00 92.88 88 LYS A N 1
ATOM 678 C CA . LYS A 1 88 ? 4.971 7.935 19.192 1.00 92.88 88 LYS A CA 1
ATOM 679 C C . LYS A 1 88 ? 3.794 8.369 18.311 1.00 92.88 88 LYS A C 1
ATOM 681 O O . LYS A 1 88 ? 3.019 9.244 18.696 1.00 92.88 88 LYS A O 1
ATOM 686 N N . LEU A 1 89 ? 3.648 7.750 17.141 1.00 93.94 89 LEU A N 1
ATOM 687 C CA . LEU A 1 89 ? 2.509 7.981 16.271 1.00 93.94 89 LEU A CA 1
ATOM 688 C C . LEU A 1 89 ? 1.364 7.071 16.705 1.00 93.94 89 LEU A C 1
ATOM 690 O O . LEU A 1 89 ? 1.483 5.848 16.668 1.00 93.94 89 LEU A O 1
ATOM 694 N N . ARG A 1 90 ? 0.236 7.676 17.060 1.00 94.88 90 ARG A N 1
ATOM 695 C CA . ARG A 1 90 ? -1.050 6.993 17.117 1.00 94.88 90 ARG A CA 1
ATOM 696 C C . ARG A 1 90 ? -2.131 7.958 16.670 1.00 94.88 90 ARG A C 1
ATOM 698 O O . ARG A 1 90 ? -2.258 9.040 17.236 1.00 94.88 90 ARG A O 1
ATOM 705 N N . HIS A 1 91 ? -2.883 7.585 15.647 1.00 96.88 91 HIS A N 1
ATOM 706 C CA . HIS A 1 91 ? -3.887 8.464 15.070 1.00 96.88 91 HIS A CA 1
ATOM 707 C C . HIS A 1 91 ? -5.060 7.657 14.521 1.00 96.88 91 HIS A C 1
ATOM 709 O O . HIS A 1 91 ? -4.877 6.552 14.016 1.00 96.88 91 HIS A O 1
ATOM 715 N N . MET A 1 92 ? -6.263 8.219 14.628 1.00 97.44 92 MET A N 1
ATOM 716 C CA . MET A 1 92 ? -7.495 7.613 14.139 1.00 97.44 92 MET A CA 1
ATOM 717 C C . MET A 1 92 ? -8.279 8.629 13.322 1.00 97.44 92 MET A C 1
ATOM 719 O O . MET A 1 92 ? -8.559 9.730 13.798 1.00 97.44 92 MET A O 1
ATOM 723 N N . THR A 1 93 ? -8.673 8.225 12.120 1.00 98.25 93 THR A N 1
ATOM 724 C CA . THR A 1 93 ? -9.481 9.023 11.201 1.00 98.25 93 THR A CA 1
ATOM 725 C C . THR A 1 93 ? -10.821 8.338 10.960 1.00 98.25 93 THR A C 1
ATOM 727 O O . THR A 1 93 ? -10.865 7.133 10.715 1.00 98.25 93 THR A O 1
ATOM 730 N N . VAL A 1 94 ? -11.908 9.110 10.978 1.00 98.12 94 VAL A N 1
ATOM 731 C CA . VAL A 1 94 ? -13.271 8.637 10.701 1.00 98.12 94 VAL A CA 1
ATOM 732 C C . VAL A 1 94 ? -13.867 9.431 9.546 1.00 98.12 94 VAL A C 1
ATOM 734 O O . VAL A 1 94 ? -13.894 10.657 9.577 1.00 98.12 94 VAL A O 1
ATOM 737 N N . PHE A 1 95 ? -14.372 8.721 8.542 1.00 98.50 95 PHE A N 1
ATOM 738 C CA . PHE A 1 95 ? -15.131 9.243 7.412 1.00 98.50 95 PHE A CA 1
ATOM 739 C C . PHE A 1 95 ? -16.611 8.911 7.607 1.00 98.50 95 PHE A C 1
ATOM 741 O O . PHE A 1 95 ? -16.979 7.741 7.754 1.00 98.50 95 PHE A O 1
ATOM 748 N N . ALA A 1 96 ? -17.454 9.944 7.617 1.00 98.00 96 ALA A N 1
ATOM 749 C CA . ALA A 1 96 ? -18.897 9.818 7.787 1.00 98.00 96 ALA A CA 1
ATOM 750 C C . ALA A 1 96 ? -19.663 10.095 6.478 1.00 98.00 96 ALA A C 1
ATOM 752 O O . ALA A 1 96 ? -19.289 11.012 5.750 1.00 98.00 96 ALA A O 1
ATOM 753 N N . PRO A 1 97 ? -20.808 9.429 6.220 1.00 96.94 97 PRO A N 1
ATOM 754 C CA . PRO A 1 97 ? -21.559 9.555 4.960 1.00 96.94 97 PRO A CA 1
ATOM 755 C C . PRO A 1 97 ? -21.955 10.977 4.544 1.00 96.94 97 PRO A C 1
ATOM 757 O O . PRO A 1 97 ? -22.260 11.219 3.383 1.00 96.94 97 PRO A O 1
ATOM 760 N N . ASN A 1 98 ? -21.976 11.921 5.485 1.00 96.12 98 ASN A N 1
ATOM 761 C CA . ASN A 1 98 ? -22.292 13.324 5.235 1.00 96.12 98 ASN A CA 1
ATOM 762 C C . ASN A 1 98 ? -21.097 14.158 4.727 1.00 96.12 98 ASN A C 1
ATOM 764 O O . ASN A 1 98 ? -21.204 15.381 4.674 1.00 96.12 98 ASN A O 1
ATOM 768 N N . GLY A 1 99 ? -19.960 13.537 4.399 1.00 95.75 99 GLY A N 1
ATOM 769 C CA . GLY A 1 99 ? -18.762 14.241 3.926 1.00 95.75 99 GLY A CA 1
ATOM 770 C C . GLY A 1 99 ? -17.832 14.731 5.044 1.00 95.75 99 GLY A C 1
ATOM 771 O O . GLY A 1 99 ? -16.781 15.336 4.781 1.00 95.75 99 GLY A O 1
ATOM 772 N N . ASN A 1 100 ? -18.190 14.487 6.308 1.00 96.50 100 ASN A N 1
ATOM 773 C CA . ASN A 1 100 ? -17.350 14.870 7.435 1.00 96.50 100 ASN A CA 1
ATOM 774 C C . ASN A 1 100 ? -16.190 13.890 7.609 1.00 96.50 100 ASN A C 1
ATOM 776 O O . ASN A 1 100 ? -16.331 12.676 7.445 1.00 96.50 100 ASN A O 1
ATOM 780 N N . VAL A 1 101 ? -15.045 14.459 7.981 1.00 97.94 101 VAL A N 1
ATOM 781 C CA . VAL A 1 101 ? -13.860 13.721 8.409 1.00 97.94 101 VAL A CA 1
ATOM 782 C C . VAL A 1 101 ? -13.492 14.234 9.787 1.00 97.94 101 VAL A C 1
ATOM 784 O O . VAL A 1 101 ? -13.388 15.446 9.982 1.00 97.94 101 VAL A O 1
ATOM 787 N N . THR A 1 102 ? -13.349 13.325 10.741 1.00 97.06 102 THR A N 1
ATOM 788 C CA . THR A 1 102 ? -12.987 13.651 12.119 1.00 97.06 102 THR A CA 1
ATOM 789 C C . THR A 1 102 ? -11.774 12.849 12.557 1.00 97.06 102 THR A C 1
ATOM 791 O O . THR A 1 102 ? -11.481 11.774 12.026 1.00 97.06 102 THR A O 1
ATOM 794 N N . PHE A 1 103 ? -11.065 13.396 13.538 1.00 95.81 103 PHE A N 1
ATOM 795 C CA . PHE A 1 103 ? -9.869 12.804 14.117 1.00 95.81 103 PHE A CA 1
ATOM 796 C C . PHE A 1 103 ? -10.101 12.617 15.613 1.00 95.81 103 PHE A C 1
ATOM 798 O O . PHE A 1 103 ? -10.606 13.529 16.272 1.00 95.81 103 PHE A O 1
ATOM 805 N N . SER A 1 104 ? -9.780 11.439 16.145 1.00 88.94 104 SER A N 1
ATOM 806 C CA . SER A 1 104 ? -9.932 11.185 17.581 1.00 88.94 104 SER A CA 1
ATOM 807 C C . SER A 1 104 ? -8.729 11.721 18.354 1.00 88.94 104 SER A C 1
ATOM 809 O O . SER A 1 104 ? -7.588 11.500 17.953 1.00 88.94 104 SER A O 1
ATOM 811 N N . THR A 1 105 ? -8.982 12.390 19.479 1.00 78.31 105 THR A N 1
ATOM 812 C CA . THR A 1 105 ? -7.937 12.888 20.388 1.00 78.31 105 THR A CA 1
ATOM 813 C C . THR A 1 105 ? -7.440 11.821 21.360 1.00 78.31 105 THR A C 1
ATOM 815 O O . THR A 1 105 ? -6.306 11.904 21.819 1.00 78.31 105 THR A O 1
ATOM 818 N N . ASP A 1 106 ? -8.258 10.799 21.626 1.00 83.94 106 ASP A N 1
ATOM 819 C CA . ASP A 1 106 ? -7.997 9.755 22.620 1.00 83.94 106 ASP A CA 1
ATOM 820 C C . ASP A 1 106 ? -7.981 8.381 21.946 1.00 83.94 106 ASP A C 1
ATOM 822 O O . ASP A 1 106 ? -8.904 7.571 22.069 1.00 83.94 106 ASP A O 1
ATOM 826 N N . VAL A 1 107 ? -6.929 8.124 21.168 1.00 87.56 107 VAL A N 1
ATOM 827 C CA . VAL A 1 107 ? -6.739 6.824 20.516 1.00 87.56 107 VAL A CA 1
ATOM 828 C C . VAL A 1 107 ? -6.073 5.861 21.498 1.00 87.56 107 VAL A C 1
ATOM 830 O O . VAL A 1 107 ? -4.932 6.061 21.931 1.00 87.56 107 VAL A O 1
ATOM 833 N N . VAL A 1 108 ? -6.791 4.798 21.856 1.00 89.19 108 VAL A N 1
ATOM 834 C CA . VAL A 1 108 ? -6.250 3.699 22.668 1.00 89.19 108 VAL A CA 1
ATOM 835 C C . VAL A 1 108 ? -5.299 2.829 21.834 1.00 89.19 108 VAL A C 1
ATOM 837 O O . VAL A 1 108 ? -5.490 2.743 20.619 1.00 89.19 108 VAL A O 1
ATOM 840 N N . PRO A 1 109 ? -4.277 2.196 22.446 1.00 91.06 109 PRO A N 1
ATOM 841 C CA . PRO A 1 109 ? -3.441 1.223 21.745 1.00 91.06 109 PRO A CA 1
ATOM 842 C C . PRO A 1 109 ? -4.287 0.115 21.113 1.00 91.06 109 PRO A C 1
ATOM 844 O O . PRO A 1 109 ? -5.282 -0.314 21.706 1.00 91.06 109 PRO A O 1
ATOM 847 N N . LEU A 1 110 ? -3.877 -0.361 19.937 1.00 94.25 110 LEU A N 1
ATOM 848 C CA . LEU A 1 110 ? -4.507 -1.511 19.295 1.00 94.25 110 LEU A CA 1
ATOM 849 C C . LEU A 1 110 ? -4.425 -2.740 20.207 1.00 94.25 110 LEU A C 1
ATOM 851 O O . LEU A 1 110 ? -3.377 -3.042 20.775 1.00 94.25 110 LEU A O 1
ATOM 855 N N . LEU A 1 111 ? -5.532 -3.467 20.330 1.00 95.00 111 LEU A N 1
ATOM 856 C CA . LEU A 1 111 ? -5.572 -4.771 20.985 1.00 95.00 111 LEU A CA 1
ATOM 857 C C . LEU A 1 111 ? -5.487 -5.838 19.903 1.00 95.00 111 LEU A C 1
ATOM 859 O O . LEU A 1 111 ? -6.427 -5.977 19.121 1.00 95.00 111 LEU A O 1
ATOM 863 N N . ILE A 1 112 ? -4.359 -6.546 19.842 1.00 97.19 112 ILE A N 1
ATOM 864 C CA . ILE A 1 112 ? -4.091 -7.570 18.830 1.00 97.19 112 ILE A CA 1
ATOM 865 C C . ILE A 1 112 ? -3.910 -8.918 19.519 1.00 97.19 112 ILE A C 1
ATOM 867 O O . ILE A 1 112 ? -3.127 -9.036 20.462 1.00 97.19 112 ILE A O 1
ATOM 871 N N . GLU A 1 113 ? -4.628 -9.924 19.031 1.00 96.81 113 GLU A N 1
ATOM 872 C CA . GLU A 1 113 ? -4.595 -11.295 19.532 1.00 96.81 113 GLU A CA 1
ATOM 873 C C . GLU A 1 113 ? -4.412 -12.275 18.370 1.00 96.81 113 GLU A C 1
ATOM 875 O O . GLU A 1 113 ? -5.011 -12.107 17.305 1.00 96.81 113 GLU A O 1
ATOM 880 N N . HIS A 1 114 ? -3.613 -13.324 18.577 1.00 96.06 114 HIS A N 1
ATOM 881 C CA . HIS A 1 114 ? -3.535 -14.433 17.629 1.00 96.06 114 HIS A CA 1
ATOM 882 C C . HIS A 1 114 ? -4.778 -15.312 17.728 1.00 96.06 114 HIS A C 1
ATOM 884 O O . HIS A 1 114 ? -5.242 -15.649 18.819 1.00 96.06 114 HIS A O 1
ATOM 890 N N . LYS A 1 115 ? -5.255 -15.757 16.568 1.00 94.25 115 LYS A N 1
ATOM 891 C CA . LYS A 1 115 ? -6.245 -16.820 16.436 1.00 94.25 115 LYS A CA 1
ATOM 892 C C . LYS A 1 115 ? -5.809 -17.731 15.294 1.00 94.25 115 LYS A C 1
ATOM 894 O O . LYS A 1 115 ? -6.126 -17.478 14.133 1.00 94.25 115 LYS A O 1
ATOM 899 N N . ASP A 1 116 ? -5.057 -18.770 15.643 1.00 91.50 116 ASP A N 1
ATOM 900 C CA . ASP A 1 116 ? -4.358 -19.639 14.691 1.00 91.50 116 ASP A CA 1
ATOM 901 C C . ASP A 1 116 ? -3.406 -18.816 13.792 1.00 91.50 116 ASP A C 1
ATOM 903 O O . ASP A 1 116 ? -2.629 -18.009 14.302 1.00 91.50 116 ASP A O 1
ATOM 907 N N . GLU A 1 117 ? -3.472 -18.977 12.466 1.00 91.69 117 GLU A N 1
ATOM 908 C CA . GLU A 1 117 ? -2.706 -18.180 11.487 1.00 91.69 117 GLU A CA 1
ATOM 909 C C . GLU A 1 117 ? -3.277 -16.767 11.259 1.00 91.69 117 GLU A C 1
ATOM 911 O O . GLU A 1 117 ? -2.705 -15.967 10.519 1.00 91.69 117 GLU A O 1
ATOM 916 N N . ASN A 1 118 ? -4.406 -16.460 11.895 1.00 96.94 118 ASN A N 1
ATOM 917 C CA . ASN A 1 118 ? -5.165 -15.227 11.741 1.00 96.94 118 ASN A CA 1
ATOM 918 C C . ASN A 1 118 ? -5.038 -14.359 12.996 1.00 96.94 118 ASN A C 1
ATOM 920 O O . ASN A 1 118 ? -4.413 -14.743 13.991 1.00 96.94 118 ASN A O 1
ATOM 924 N N . ILE A 1 119 ? -5.671 -13.189 12.971 1.00 98.19 119 ILE A N 1
ATOM 925 C CA . ILE A 1 119 ? -5.644 -12.264 14.103 1.00 98.19 119 ILE A CA 1
ATOM 926 C C . ILE A 1 119 ? -7.022 -11.697 14.416 1.00 98.19 119 ILE A C 1
ATOM 928 O O . ILE A 1 119 ? -7.940 -11.696 13.593 1.00 98.19 119 ILE A O 1
ATOM 932 N N . ILE A 1 120 ? -7.145 -11.187 15.634 1.00 98.38 120 ILE A N 1
ATOM 933 C CA . ILE A 1 120 ? -8.226 -10.306 16.048 1.00 98.38 120 ILE A CA 1
ATOM 934 C C . ILE A 1 120 ? -7.604 -8.955 16.401 1.00 98.38 120 ILE A C 1
ATOM 936 O O . ILE A 1 120 ? -6.744 -8.906 17.275 1.00 98.38 120 ILE A O 1
ATOM 940 N N . ILE A 1 121 ? -8.033 -7.869 15.749 1.00 97.62 121 ILE A N 1
ATOM 941 C CA . ILE A 1 121 ? -7.634 -6.496 16.101 1.00 97.62 121 ILE A CA 1
ATOM 942 C C . ILE A 1 121 ? -8.861 -5.725 16.575 1.00 97.62 121 ILE A C 1
ATOM 944 O O . ILE A 1 121 ? -9.813 -5.552 15.817 1.00 97.62 121 ILE A O 1
ATOM 948 N N . ASN A 1 122 ? -8.861 -5.240 17.819 1.00 95.31 122 ASN A N 1
ATOM 949 C CA . ASN A 1 122 ? -9.988 -4.508 18.416 1.00 95.31 122 ASN A CA 1
ATOM 950 C C . ASN A 1 122 ? -11.339 -5.247 18.269 1.00 95.31 122 ASN A C 1
ATOM 952 O O . ASN A 1 122 ? -12.380 -4.631 18.036 1.00 95.31 122 ASN A O 1
ATOM 956 N N . GLY A 1 123 ? -11.320 -6.580 18.372 1.00 96.31 123 GLY A N 1
ATOM 957 C CA . GLY A 1 123 ? -12.497 -7.439 18.197 1.00 96.31 123 GLY A CA 1
ATOM 958 C C . GLY A 1 123 ? -12.858 -7.774 16.742 1.00 96.31 123 GLY A C 1
ATOM 959 O O . GLY A 1 123 ? -13.766 -8.572 16.519 1.00 96.31 123 GLY A O 1
ATOM 960 N N . LEU A 1 124 ? -12.154 -7.220 15.751 1.00 97.62 124 LEU A N 1
ATOM 961 C CA . LEU A 1 124 ? -12.325 -7.555 14.337 1.00 97.62 124 LEU A CA 1
ATOM 962 C C . LEU A 1 124 ? -11.481 -8.777 13.997 1.00 97.62 124 LEU A C 1
ATOM 964 O O . LEU A 1 124 ? -10.266 -8.730 14.141 1.00 97.62 124 LEU A O 1
ATOM 968 N N . TYR A 1 125 ? -12.104 -9.852 13.525 1.00 97.94 125 TYR A N 1
ATOM 969 C CA . TYR A 1 125 ? -11.381 -11.000 12.980 1.00 97.94 125 TYR A CA 1
ATOM 970 C C . TYR A 1 125 ? -10.876 -10.686 11.567 1.00 97.94 125 TYR A C 1
ATOM 972 O O . TYR A 1 125 ? -11.661 -10.241 10.724 1.00 97.94 125 TYR A O 1
ATOM 980 N N . LEU A 1 126 ? -9.588 -10.925 11.311 1.00 98.62 126 LEU A N 1
ATOM 981 C CA . LEU A 1 126 ? -8.963 -10.757 10.000 1.00 98.62 126 LEU A CA 1
ATOM 982 C C . LEU A 1 126 ? -8.154 -11.999 9.638 1.00 98.62 126 LEU A C 1
ATOM 984 O O . LEU A 1 126 ? -7.357 -12.490 10.438 1.00 98.62 126 LEU A O 1
ATOM 988 N N . GLU A 1 127 ? -8.341 -12.473 8.413 1.00 98.25 127 GLU A N 1
ATOM 989 C CA . GLU A 1 127 ? -7.622 -13.614 7.867 1.00 98.25 127 GLU A CA 1
ATOM 990 C C . GLU A 1 127 ? -6.299 -13.174 7.256 1.00 98.25 127 GLU A C 1
ATOM 992 O O . GLU A 1 127 ? -6.231 -12.103 6.656 1.00 98.25 127 GLU A O 1
ATOM 997 N N . LYS A 1 128 ? -5.252 -13.990 7.369 1.00 97.75 128 LYS A N 1
ATOM 998 C CA . LYS A 1 128 ? -3.963 -13.664 6.752 1.00 97.75 128 LYS A CA 1
ATOM 999 C C . LYS A 1 128 ? -4.056 -13.687 5.218 1.00 97.75 128 LYS A C 1
ATOM 1001 O O . LYS A 1 128 ? -4.692 -14.560 4.629 1.00 97.75 128 LYS A O 1
ATOM 1006 N N . VAL A 1 129 ? -3.415 -12.708 4.583 1.00 97.12 129 VAL A N 1
ATOM 1007 C CA . VAL A 1 129 ? -3.415 -12.459 3.129 1.00 97.12 129 VAL A CA 1
ATOM 1008 C C . VAL A 1 129 ? -2.009 -12.556 2.538 1.00 97.12 129 VAL A C 1
ATOM 1010 O O . VAL A 1 129 ? -1.834 -13.073 1.435 1.00 97.12 129 VAL A O 1
ATOM 1013 N N . GLU A 1 130 ? -1.009 -12.045 3.254 1.00 97.00 130 GLU A N 1
ATOM 1014 C CA . GLU A 1 130 ? 0.393 -12.018 2.833 1.00 97.00 130 GLU A CA 1
ATOM 1015 C C . GLU A 1 130 ? 1.282 -12.144 4.074 1.00 97.00 130 GLU A C 1
ATOM 1017 O O . GLU A 1 130 ? 1.092 -11.416 5.055 1.00 97.00 130 GLU A O 1
ATOM 1022 N N . ASP A 1 131 ? 2.259 -13.048 4.035 1.00 95.88 131 ASP A N 1
ATOM 1023 C CA . ASP A 1 131 ? 3.355 -13.052 5.000 1.00 95.88 131 ASP A CA 1
ATOM 1024 C C . ASP A 1 131 ? 4.359 -11.949 4.643 1.00 95.88 131 ASP A C 1
ATOM 1026 O O . ASP A 1 131 ? 4.718 -11.761 3.483 1.00 95.88 131 ASP A O 1
ATOM 1030 N N . ILE A 1 132 ? 4.827 -11.210 5.649 1.00 96.12 132 ILE A N 1
ATOM 1031 C CA . ILE A 1 132 ? 5.821 -10.147 5.468 1.00 96.12 132 ILE A CA 1
ATOM 1032 C C . ILE A 1 132 ? 7.064 -10.487 6.283 1.00 96.12 132 ILE A C 1
ATOM 1034 O O . ILE A 1 132 ? 6.985 -10.712 7.493 1.00 96.12 132 ILE A O 1
ATOM 1038 N N . SER A 1 133 ? 8.224 -10.421 5.632 1.00 96.75 133 SER A N 1
ATOM 1039 C CA . SER A 1 133 ? 9.527 -10.488 6.292 1.00 96.75 133 SER A CA 1
ATOM 1040 C C . SER A 1 133 ? 10.216 -9.127 6.269 1.00 96.75 133 SER A C 1
ATOM 1042 O O . SER A 1 133 ? 10.434 -8.530 5.214 1.00 96.75 133 SER A O 1
ATOM 1044 N N . THR A 1 134 ? 10.579 -8.638 7.448 1.00 96.62 134 THR A N 1
ATOM 1045 C CA . THR A 1 134 ? 11.445 -7.473 7.640 1.00 96.62 134 THR A CA 1
ATOM 1046 C C . THR A 1 134 ? 12.904 -7.924 7.670 1.00 96.62 134 THR A C 1
ATOM 1048 O O . THR A 1 134 ? 13.237 -8.969 8.230 1.00 96.62 134 THR A O 1
ATOM 1051 N N . VAL A 1 135 ? 13.786 -7.152 7.040 1.00 96.31 135 VAL A N 1
ATOM 1052 C CA . VAL A 1 135 ? 15.210 -7.482 6.884 1.00 96.31 135 VAL A CA 1
ATOM 1053 C C . VAL A 1 135 ? 16.091 -6.277 7.192 1.00 96.31 135 VAL A C 1
ATOM 1055 O O . VAL A 1 135 ? 15.622 -5.144 7.281 1.00 96.31 135 VAL A O 1
ATOM 1058 N N . SER A 1 136 ? 17.393 -6.515 7.352 1.00 94.50 136 SER A N 1
ATOM 1059 C CA . SER A 1 136 ? 18.376 -5.430 7.360 1.00 94.50 136 SER A CA 1
ATOM 1060 C C . SER A 1 136 ? 18.404 -4.702 6.014 1.00 94.50 136 SER A C 1
ATOM 1062 O O . SER A 1 136 ? 18.037 -5.265 4.981 1.00 94.50 136 SER A O 1
ATOM 1064 N N . GLU A 1 137 ? 18.882 -3.459 6.027 1.00 95.06 137 GLU A N 1
ATOM 1065 C CA . GLU A 1 137 ? 19.023 -2.648 4.816 1.00 95.06 137 GLU A CA 1
ATOM 1066 C C . GLU A 1 137 ? 19.819 -3.394 3.736 1.00 95.06 137 GLU A C 1
ATOM 1068 O O . GLU A 1 137 ? 20.876 -3.976 4.005 1.00 95.06 137 GLU A O 1
ATOM 1073 N N . TYR A 1 138 ? 19.334 -3.361 2.496 1.00 94.50 138 TYR A N 1
ATOM 1074 C CA . TYR A 1 138 ? 19.953 -4.080 1.386 1.00 94.50 138 TYR A CA 1
ATOM 1075 C C . TYR A 1 138 ? 20.035 -3.219 0.130 1.00 94.50 138 TYR A C 1
ATOM 1077 O O . TYR A 1 138 ? 19.309 -2.244 -0.043 1.00 94.50 138 TYR A O 1
ATOM 1085 N N . GLU A 1 139 ? 20.964 -3.577 -0.756 1.00 94.81 139 GLU A N 1
ATOM 1086 C CA . GLU A 1 139 ? 21.088 -2.898 -2.042 1.00 94.81 139 GLU A CA 1
ATOM 1087 C C . GLU A 1 139 ? 19.996 -3.412 -2.981 1.00 94.81 139 GLU A C 1
ATOM 1089 O O . GLU A 1 139 ? 20.015 -4.576 -3.386 1.00 94.81 139 GLU A O 1
ATOM 1094 N N . MET A 1 140 ? 19.036 -2.556 -3.323 1.00 95.25 140 MET A N 1
ATOM 1095 C CA . MET A 1 140 ? 18.026 -2.892 -4.323 1.00 95.25 140 MET A CA 1
ATOM 1096 C C . MET A 1 140 ? 18.653 -2.924 -5.720 1.00 95.25 140 MET A C 1
ATOM 1098 O O . MET A 1 140 ? 19.536 -2.118 -6.029 1.00 95.25 140 MET A O 1
ATOM 1102 N N . ALA A 1 141 ? 18.193 -3.847 -6.566 1.00 94.31 141 ALA A N 1
ATOM 1103 C CA . ALA A 1 141 ? 18.771 -4.076 -7.885 1.00 94.31 141 ALA A CA 1
ATOM 1104 C C . ALA A 1 141 ? 18.613 -2.851 -8.794 1.00 94.31 141 ALA A C 1
ATOM 1106 O O . ALA A 1 141 ? 17.588 -2.173 -8.773 1.00 94.31 141 ALA A O 1
ATOM 1107 N N . VAL A 1 142 ? 19.626 -2.587 -9.612 1.00 97.12 142 VAL A N 1
ATOM 1108 C CA . VAL A 1 142 ? 19.595 -1.561 -10.661 1.00 97.12 142 VAL A CA 1
ATOM 1109 C C . VAL A 1 142 ? 18.707 -2.039 -11.816 1.00 97.12 142 VAL A C 1
ATOM 1111 O O . VAL A 1 142 ? 18.757 -3.212 -12.172 1.00 97.12 142 VAL A O 1
ATOM 1114 N N . CYS A 1 143 ? 17.920 -1.145 -12.422 1.00 97.81 143 CYS A N 1
ATOM 1115 C CA . CYS A 1 143 ? 17.076 -1.475 -13.575 1.00 97.81 143 CYS A CA 1
ATOM 1116 C C . CYS A 1 143 ? 17.892 -1.362 -14.864 1.00 97.81 143 CYS A C 1
ATOM 1118 O O . CYS A 1 143 ? 18.066 -0.262 -15.395 1.00 97.81 143 CYS A O 1
ATOM 1120 N N . SER A 1 144 ? 18.428 -2.482 -15.352 1.00 96.44 144 SER A N 1
ATOM 1121 C CA . SER A 1 144 ? 19.377 -2.476 -16.473 1.00 96.44 144 SER A CA 1
ATOM 1122 C C . SER A 1 144 ? 18.734 -2.762 -17.831 1.00 96.44 144 SER A C 1
ATOM 1124 O O . SER A 1 144 ? 19.239 -2.304 -18.856 1.00 96.44 144 SER A O 1
ATOM 1126 N N . ALA A 1 145 ? 17.594 -3.455 -17.840 1.00 97.38 145 ALA A N 1
ATOM 1127 C CA . ALA A 1 145 ? 16.862 -3.811 -19.048 1.00 97.38 145 ALA A CA 1
ATOM 1128 C C . ALA A 1 145 ? 15.347 -3.637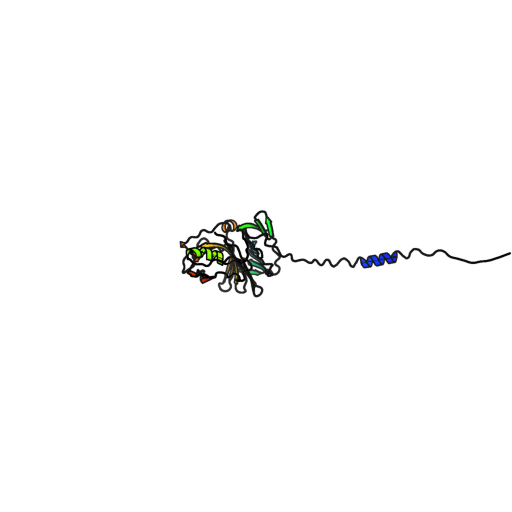 -18.875 1.00 97.38 145 ALA A C 1
ATOM 1130 O O . ALA A 1 145 ? 14.816 -3.704 -17.768 1.00 97.38 145 ALA A O 1
ATOM 1131 N N . GLU A 1 146 ? 14.637 -3.473 -19.994 1.00 96.25 146 GLU A N 1
ATOM 1132 C CA . GLU A 1 146 ? 13.171 -3.356 -20.011 1.00 96.25 146 GLU A CA 1
ATOM 1133 C C . GLU A 1 146 ? 12.500 -4.596 -19.404 1.00 96.25 146 GLU A C 1
ATOM 1135 O O . GLU A 1 146 ? 11.505 -4.495 -18.692 1.00 96.25 146 GLU A O 1
ATOM 1140 N N . THR A 1 147 ? 13.107 -5.769 -19.600 1.00 97.00 147 THR A N 1
ATOM 1141 C CA . THR A 1 147 ? 12.645 -7.047 -19.048 1.00 97.00 147 THR A CA 1
ATOM 1142 C C . THR A 1 147 ? 12.743 -7.146 -17.522 1.00 97.00 147 THR A C 1
ATOM 1144 O O . THR A 1 147 ? 12.208 -8.095 -16.949 1.00 97.00 147 THR A O 1
ATOM 1147 N N . GLU A 1 148 ? 13.412 -6.194 -16.867 1.00 96.88 148 GLU A N 1
ATOM 1148 C CA . GLU A 1 148 ? 13.585 -6.130 -15.412 1.00 96.88 148 GLU A CA 1
ATOM 1149 C C . GLU A 1 148 ? 12.713 -5.055 -14.751 1.00 96.88 148 GLU A C 1
ATOM 1151 O O . GLU A 1 148 ? 12.641 -4.997 -13.522 1.00 96.88 148 GLU A O 1
ATOM 1156 N N . VAL A 1 149 ? 12.031 -4.213 -15.538 1.00 98.06 149 VAL A N 1
ATOM 1157 C CA . VAL A 1 149 ? 11.276 -3.059 -15.029 1.00 98.06 149 VAL A CA 1
ATOM 1158 C C . VAL A 1 149 ? 10.247 -3.472 -13.984 1.00 98.06 149 VAL A C 1
ATOM 1160 O O . VAL A 1 149 ? 10.148 -2.817 -12.951 1.00 98.06 149 VAL A O 1
ATOM 1163 N N . GLY A 1 150 ? 9.517 -4.570 -14.198 1.00 97.38 150 GLY A N 1
ATOM 1164 C CA . GLY A 1 150 ? 8.512 -5.049 -13.246 1.00 97.38 150 GLY A CA 1
ATOM 1165 C C . GLY A 1 150 ? 9.108 -5.405 -11.887 1.00 97.38 150 GLY A C 1
ATOM 1166 O O . GLY A 1 150 ? 8.599 -4.978 -10.850 1.00 97.38 150 GLY A O 1
ATOM 1167 N N . LYS A 1 151 ? 10.246 -6.108 -11.900 1.00 97.19 151 LYS A N 1
ATOM 1168 C CA . LYS A 1 151 ? 11.004 -6.453 -10.694 1.00 97.19 151 LYS A CA 1
ATOM 1169 C C . LYS A 1 151 ? 11.495 -5.198 -9.976 1.00 97.19 151 LYS A C 1
ATOM 1171 O O . LYS A 1 151 ? 11.346 -5.093 -8.761 1.00 97.19 151 LYS A O 1
ATOM 1176 N N . CYS A 1 152 ? 12.056 -4.238 -10.710 1.00 98.12 152 CYS A N 1
ATOM 1177 C CA . CYS A 1 152 ? 12.525 -2.979 -10.136 1.00 98.12 152 CYS A CA 1
ATOM 1178 C C . CYS A 1 152 ? 11.371 -2.141 -9.569 1.00 98.12 152 CYS A C 1
ATOM 1180 O O . CYS A 1 152 ? 11.488 -1.640 -8.456 1.00 98.12 152 CYS A O 1
ATOM 1182 N N . LEU A 1 153 ? 10.233 -2.046 -10.265 1.00 97.50 153 LEU A N 1
ATOM 1183 C CA . LEU A 1 153 ? 9.031 -1.360 -9.778 1.00 97.50 153 LEU A CA 1
ATOM 1184 C C . LEU A 1 153 ? 8.533 -1.936 -8.453 1.00 97.50 153 LEU A C 1
ATOM 1186 O O . LEU A 1 153 ? 8.201 -1.170 -7.548 1.00 97.50 153 LEU A O 1
ATOM 1190 N N . GLN A 1 154 ? 8.486 -3.264 -8.341 1.00 97.31 154 GLN A N 1
ATOM 1191 C CA . GLN A 1 154 ? 8.096 -3.930 -7.105 1.00 97.31 154 GLN A CA 1
ATOM 1192 C C . GLN A 1 154 ? 9.125 -3.662 -6.008 1.00 97.31 154 GLN A C 1
ATOM 1194 O O . GLN A 1 154 ? 8.790 -3.088 -4.975 1.00 97.31 154 GLN A O 1
ATOM 1199 N N . GLN A 1 155 ? 10.388 -4.020 -6.256 1.00 97.00 155 GLN A N 1
ATOM 1200 C CA . GLN A 1 155 ? 11.439 -3.965 -5.248 1.00 97.00 155 GLN A CA 1
ATOM 1201 C C . GLN A 1 155 ? 11.665 -2.542 -4.721 1.00 97.00 155 GLN A C 1
ATOM 1203 O O . GLN A 1 155 ? 11.759 -2.352 -3.515 1.00 97.00 155 GLN A O 1
ATOM 1208 N N . TRP A 1 156 ? 11.706 -1.529 -5.592 1.00 97.69 156 TRP A N 1
ATOM 1209 C CA . TRP A 1 156 ? 12.038 -0.147 -5.213 1.00 97.69 156 TRP A CA 1
ATOM 1210 C C . TRP A 1 156 ? 10.970 0.555 -4.379 1.00 97.69 156 TRP A C 1
ATOM 1212 O O . TRP A 1 156 ? 11.236 1.608 -3.797 1.00 97.69 156 TRP A O 1
ATOM 1222 N N . ARG A 1 157 ? 9.756 0.005 -4.326 1.00 96.25 157 ARG A N 1
ATOM 1223 C CA . ARG A 1 157 ? 8.677 0.552 -3.502 1.00 96.25 157 ARG A CA 1
ATOM 1224 C C . ARG A 1 157 ? 8.640 -0.042 -2.103 1.00 96.25 157 ARG A C 1
ATOM 1226 O O . ARG A 1 157 ? 8.050 0.604 -1.240 1.00 96.25 157 ARG A O 1
ATOM 1233 N N . LEU A 1 158 ? 9.242 -1.216 -1.899 1.00 97.44 158 LEU A N 1
ATOM 1234 C CA . LEU A 1 158 ? 9.159 -1.976 -0.654 1.00 97.44 158 LEU A CA 1
ATOM 1235 C C . LEU A 1 158 ? 9.656 -1.187 0.555 1.00 97.44 158 LEU A C 1
ATOM 1237 O O . LEU A 1 158 ? 10.639 -0.446 0.482 1.00 97.44 158 LEU A O 1
ATOM 1241 N N . GLY A 1 159 ? 9.007 -1.442 1.687 1.00 97.75 159 GLY A N 1
ATOM 1242 C CA . GLY A 1 159 ? 9.419 -0.946 2.993 1.00 97.75 159 GLY A CA 1
ATOM 1243 C C . GLY A 1 159 ? 8.404 -0.012 3.633 1.00 97.75 159 GLY A C 1
ATOM 1244 O O . GLY A 1 159 ? 7.284 0.173 3.150 1.00 97.75 159 GLY A O 1
ATOM 1245 N N . VAL A 1 160 ? 8.829 0.559 4.755 1.00 98.19 160 VAL A N 1
ATOM 1246 C CA . VAL A 1 160 ? 8.003 1.387 5.634 1.00 98.19 160 VAL A CA 1
ATOM 1247 C C . VAL A 1 160 ? 8.591 2.786 5.713 1.00 98.19 160 VAL A C 1
ATOM 1249 O O . VAL A 1 160 ? 9.774 2.966 6.011 1.00 98.19 160 VAL A O 1
ATOM 1252 N N . ARG A 1 161 ? 7.751 3.795 5.487 1.00 96.62 161 ARG A N 1
ATOM 1253 C CA . ARG A 1 161 ? 8.054 5.201 5.764 1.00 96.62 161 ARG A CA 1
ATOM 1254 C C . ARG A 1 161 ? 6.927 5.768 6.601 1.00 96.62 161 ARG A C 1
ATOM 1256 O O . ARG A 1 161 ? 5.796 5.789 6.137 1.00 96.62 161 ARG A O 1
ATOM 1263 N N . CYS A 1 162 ? 7.241 6.235 7.799 1.00 96.94 162 CYS A N 1
ATOM 1264 C CA . CYS A 1 162 ? 6.286 6.887 8.681 1.00 96.94 162 CYS A CA 1
ATOM 1265 C C . CYS A 1 162 ? 6.924 8.124 9.296 1.00 96.94 162 CYS A C 1
ATOM 1267 O O . CYS A 1 162 ? 8.065 8.062 9.748 1.00 96.94 162 CYS A O 1
ATOM 1269 N N . ASP A 1 163 ? 6.177 9.219 9.323 1.00 95.50 163 ASP A N 1
ATOM 1270 C CA . ASP A 1 163 ? 6.602 10.487 9.898 1.00 95.50 163 ASP A CA 1
ATOM 1271 C C . ASP A 1 163 ? 5.408 11.248 10.496 1.00 95.50 163 ASP A C 1
ATOM 1273 O O . ASP A 1 163 ? 4.242 10.986 10.175 1.00 95.50 163 ASP A O 1
ATOM 1277 N N . ILE A 1 164 ? 5.715 12.200 11.375 1.00 94.81 164 ILE A N 1
ATOM 1278 C CA . ILE A 1 164 ? 4.770 13.160 11.937 1.00 94.81 164 ILE A CA 1
ATOM 1279 C C . ILE A 1 164 ? 5.257 14.557 11.560 1.00 94.81 164 ILE A C 1
ATOM 1281 O O . ILE A 1 164 ? 6.165 15.106 12.184 1.00 94.81 164 ILE A O 1
ATOM 1285 N N . PHE A 1 165 ? 4.608 15.173 10.576 1.00 89.81 165 PHE A N 1
ATOM 1286 C CA . PHE A 1 165 ? 4.919 16.537 10.159 1.00 89.81 165 PHE A CA 1
ATOM 1287 C C . PHE A 1 165 ? 3.813 17.484 10.618 1.00 89.81 165 PHE A C 1
ATOM 1289 O O . PHE A 1 165 ? 2.643 17.234 10.358 1.00 89.81 165 PHE A O 1
ATOM 1296 N N . ASN A 1 166 ? 4.153 18.564 11.330 1.00 88.69 166 ASN A N 1
ATOM 1297 C CA . ASN A 1 166 ? 3.176 19.523 11.873 1.00 88.69 166 ASN A CA 1
ATOM 1298 C C . ASN A 1 166 ? 2.012 18.862 12.641 1.00 88.69 166 ASN A C 1
ATOM 1300 O O . ASN A 1 166 ? 0.858 19.264 12.510 1.00 88.69 166 ASN A O 1
ATOM 1304 N N . ASN A 1 167 ? 2.326 17.843 13.451 1.00 88.00 167 ASN A N 1
ATOM 1305 C CA . ASN A 1 167 ? 1.349 17.050 14.206 1.00 88.00 167 ASN A CA 1
ATOM 1306 C C . ASN A 1 167 ? 0.348 16.270 13.327 1.00 88.00 167 ASN A C 1
ATOM 1308 O O . ASN A 1 167 ? -0.733 15.909 13.790 1.00 88.00 167 ASN A O 1
ATOM 1312 N N . GLN A 1 168 ? 0.698 16.010 12.066 1.00 93.75 168 GLN A N 1
ATOM 1313 C CA . GLN A 1 168 ? -0.112 15.249 11.125 1.00 93.75 168 GLN A CA 1
ATOM 1314 C C . GLN A 1 168 ? 0.628 13.983 10.679 1.00 93.75 168 GLN A C 1
ATOM 1316 O O . GLN A 1 168 ? 1.815 14.048 10.344 1.00 93.75 168 GLN A O 1
ATOM 1321 N N . PRO A 1 169 ? -0.044 12.821 10.687 1.00 96.56 169 PRO A N 1
ATOM 1322 C CA . PRO A 1 169 ? 0.571 11.564 10.294 1.00 96.56 169 PRO A CA 1
ATOM 1323 C C . PRO A 1 169 ? 0.765 11.453 8.783 1.00 96.56 169 PRO A C 1
ATOM 1325 O O . PRO A 1 169 ? -0.132 11.767 7.996 1.00 96.56 169 PRO A O 1
ATOM 1328 N N . SER A 1 170 ? 1.904 10.889 8.394 1.00 97.25 170 SER A N 1
ATOM 1329 C CA . SER A 1 170 ? 2.123 10.355 7.056 1.00 97.25 170 SER A CA 1
ATOM 1330 C C . SER A 1 170 ? 2.817 9.006 7.152 1.00 97.25 170 SER A C 1
ATOM 1332 O O . SER A 1 170 ? 3.940 8.922 7.634 1.00 97.25 170 SER A O 1
ATOM 1334 N N . CYS A 1 171 ? 2.150 7.952 6.698 1.00 98.06 171 CYS A N 1
ATOM 1335 C CA . CYS A 1 171 ? 2.664 6.593 6.673 1.00 98.06 171 CYS A CA 1
ATOM 1336 C C . CYS A 1 171 ? 2.400 5.946 5.317 1.00 98.06 171 CYS A C 1
ATOM 1338 O O . CYS A 1 171 ? 1.274 5.944 4.824 1.00 98.06 171 CYS A O 1
ATOM 1340 N N . VAL A 1 172 ? 3.438 5.359 4.733 1.00 98.06 172 VAL A N 1
ATOM 1341 C CA . VAL A 1 172 ? 3.376 4.554 3.516 1.00 98.06 172 VAL A CA 1
ATOM 1342 C C . VAL A 1 172 ? 4.066 3.229 3.795 1.00 98.06 172 VAL A C 1
ATOM 1344 O O . VAL A 1 172 ? 5.224 3.202 4.216 1.00 98.06 172 VAL A O 1
ATOM 1347 N N . ILE A 1 173 ? 3.352 2.137 3.545 1.00 98.69 173 ILE A N 1
ATOM 1348 C CA . ILE A 1 173 ? 3.875 0.777 3.659 1.00 98.69 173 ILE A CA 1
ATOM 1349 C C . ILE A 1 173 ? 3.605 0.094 2.332 1.00 98.69 173 ILE A C 1
ATOM 1351 O O . ILE A 1 173 ? 2.452 0.003 1.922 1.00 98.69 173 ILE A O 1
ATOM 1355 N N . ASN A 1 174 ? 4.643 -0.389 1.658 1.00 98.31 174 ASN A N 1
ATOM 1356 C CA . ASN A 1 174 ? 4.456 -1.218 0.473 1.00 98.31 174 ASN A CA 1
ATOM 1357 C C . ASN A 1 174 ? 5.084 -2.585 0.709 1.00 98.31 174 ASN A C 1
ATOM 1359 O O . ASN A 1 174 ? 6.256 -2.692 1.080 1.00 98.31 174 ASN A O 1
ATOM 1363 N N . THR A 1 175 ? 4.285 -3.612 0.469 1.00 98.12 175 THR A N 1
ATOM 1364 C CA . THR A 1 175 ? 4.672 -5.018 0.518 1.00 98.12 175 THR A CA 1
ATOM 1365 C C . THR A 1 175 ? 4.873 -5.529 -0.908 1.00 98.12 175 THR A C 1
ATOM 1367 O O . THR A 1 175 ? 4.864 -4.753 -1.870 1.00 98.12 175 THR A O 1
ATOM 1370 N N . ASN A 1 176 ? 5.078 -6.834 -1.072 1.00 97.44 176 ASN A N 1
ATOM 1371 C CA . ASN A 1 176 ? 5.261 -7.402 -2.400 1.00 97.44 176 ASN A CA 1
ATOM 1372 C C . ASN A 1 176 ? 3.962 -7.366 -3.220 1.00 97.44 176 ASN A C 1
ATOM 1374 O O . ASN A 1 176 ? 4.026 -7.245 -4.444 1.00 97.44 176 ASN A O 1
ATOM 1378 N N . ARG A 1 177 ? 2.801 -7.408 -2.551 1.00 97.00 177 ARG A N 1
ATOM 1379 C CA . ARG A 1 177 ? 1.479 -7.470 -3.197 1.00 97.00 177 ARG A CA 1
ATOM 1380 C C . ARG A 1 177 ? 0.546 -6.312 -2.853 1.00 97.00 177 ARG A C 1
ATOM 1382 O O . ARG A 1 177 ? -0.484 -6.173 -3.505 1.00 97.00 177 ARG A O 1
ATOM 1389 N N . HIS A 1 178 ? 0.879 -5.466 -1.878 1.00 98.31 178 HIS A N 1
ATOM 1390 C CA . HIS A 1 178 ? -0.015 -4.410 -1.401 1.00 98.31 178 HIS A CA 1
ATOM 1391 C C . HIS A 1 178 ? 0.692 -3.061 -1.218 1.00 98.31 178 HIS A C 1
ATOM 1393 O O . HIS A 1 178 ? 1.884 -2.977 -0.925 1.00 98.31 178 HIS A O 1
ATOM 1399 N N . MET A 1 179 ? -0.064 -1.978 -1.390 1.00 98.44 179 MET A N 1
ATOM 1400 C CA . MET A 1 179 ? 0.358 -0.605 -1.119 1.00 98.44 179 MET A CA 1
ATOM 1401 C C . MET A 1 179 ? -0.617 0.054 -0.147 1.00 98.44 179 MET A C 1
ATOM 1403 O O . MET A 1 179 ? -1.804 0.195 -0.446 1.00 98.44 179 MET A O 1
ATOM 1407 N N . PHE A 1 180 ? -0.098 0.551 0.967 1.00 98.81 180 PHE A N 1
ATOM 1408 C CA . PHE A 1 180 ? -0.862 1.205 2.020 1.00 98.81 180 PHE A CA 1
ATOM 1409 C C . PHE A 1 180 ? -0.414 2.649 2.177 1.00 98.81 180 PHE A C 1
ATOM 1411 O O . PHE A 1 180 ? 0.781 2.948 2.183 1.00 98.81 180 PHE A O 1
ATOM 1418 N N . VAL A 1 181 ? -1.382 3.547 2.317 1.00 98.50 181 VAL A N 1
ATOM 1419 C CA . VAL A 1 181 ? -1.155 4.969 2.572 1.00 98.50 181 VAL A CA 1
ATOM 1420 C C . VAL A 1 181 ? -2.055 5.406 3.716 1.00 98.50 181 VAL A C 1
ATOM 1422 O O . VAL A 1 181 ? -3.244 5.091 3.736 1.00 98.50 181 VAL A O 1
ATOM 1425 N N . TYR A 1 182 ? -1.488 6.161 4.644 1.00 98.69 182 TYR A N 1
ATOM 1426 C CA . TYR A 1 182 ? -2.196 6.915 5.662 1.00 98.69 182 TYR A CA 1
ATOM 1427 C C . TYR A 1 182 ? -1.560 8.297 5.743 1.00 98.69 182 TYR A C 1
ATOM 1429 O O . TYR A 1 182 ? -0.562 8.484 6.434 1.00 98.69 182 TYR A O 1
ATOM 1437 N N . THR A 1 183 ? -2.126 9.271 5.040 1.00 97.94 183 THR A N 1
ATOM 1438 C CA . THR A 1 183 ? -1.630 10.648 5.046 1.00 97.94 183 THR A CA 1
ATOM 1439 C C . THR A 1 183 ? -2.763 11.602 5.382 1.00 97.94 183 THR A C 1
ATOM 1441 O O . THR A 1 183 ? -3.839 11.565 4.783 1.00 97.94 183 THR A O 1
ATOM 1444 N N . VAL A 1 184 ? -2.511 12.470 6.353 1.00 97.75 184 VAL A N 1
ATOM 1445 C CA . VAL A 1 184 ? -3.407 13.556 6.746 1.00 97.75 184 VAL A CA 1
ATOM 1446 C C . VAL A 1 184 ? -2.659 14.866 6.539 1.00 97.75 184 VAL A C 1
ATOM 1448 O O . VAL A 1 184 ? -1.516 14.999 6.961 1.00 97.75 184 VAL A O 1
ATOM 1451 N N . SER A 1 185 ? -3.302 15.831 5.896 1.00 95.38 185 SER A N 1
ATOM 1452 C CA . SER A 1 185 ? -2.852 17.217 5.790 1.00 95.38 185 SER A CA 1
ATOM 1453 C C . SER A 1 185 ? -4.049 18.171 5.929 1.00 95.38 185 SER A C 1
ATOM 1455 O O . SER A 1 185 ? -5.189 17.697 5.978 1.00 95.38 185 SER A O 1
ATOM 1457 N N . PRO A 1 186 ? -3.848 19.503 6.025 1.00 91.62 186 PRO A N 1
ATOM 1458 C CA . PRO A 1 186 ? -4.964 20.450 6.085 1.00 91.62 186 PRO A CA 1
ATOM 1459 C C . PRO A 1 186 ? -5.854 20.391 4.837 1.00 91.62 186 PRO A C 1
ATOM 1461 O O . PRO A 1 186 ? -7.073 20.508 4.947 1.00 91.62 186 PRO A O 1
ATOM 1464 N N . ASP A 1 187 ? -5.241 20.168 3.674 1.00 93.69 187 ASP A N 1
ATOM 1465 C CA . ASP A 1 187 ? -5.904 20.257 2.369 1.00 93.69 187 ASP A CA 1
ATOM 1466 C C . ASP A 1 187 ? -6.338 18.883 1.836 1.00 93.69 187 ASP A C 1
ATOM 1468 O O . ASP A 1 187 ? -7.197 18.785 0.956 1.00 93.69 187 ASP A O 1
ATOM 1472 N N . MET A 1 188 ? -5.767 17.799 2.374 1.00 96.25 188 MET A N 1
ATOM 1473 C CA . MET A 1 188 ? -6.030 16.447 1.900 1.00 96.25 188 MET A CA 1
ATOM 1474 C C . MET A 1 188 ? -5.919 15.396 3.006 1.00 96.25 188 MET A C 1
ATOM 1476 O O . MET A 1 188 ? -4.893 15.248 3.664 1.00 96.25 188 MET A O 1
ATOM 1480 N N . VAL A 1 189 ? -6.950 14.567 3.134 1.00 98.19 189 VAL A N 1
ATOM 1481 C CA . VAL A 1 189 ? -6.879 13.303 3.871 1.00 98.19 189 VAL A CA 1
ATOM 1482 C C . VAL A 1 189 ? -6.923 12.176 2.860 1.00 98.19 189 VAL A C 1
ATOM 1484 O O . VAL A 1 189 ? -7.958 11.968 2.230 1.00 98.19 189 VAL A O 1
ATOM 1487 N N . TYR A 1 190 ? -5.813 11.458 2.711 1.00 97.94 190 TYR A N 1
ATOM 1488 C CA . TYR A 1 190 ? -5.685 10.345 1.780 1.00 97.94 190 TYR A CA 1
ATOM 1489 C C . TYR A 1 190 ? -5.233 9.085 2.509 1.00 97.94 190 TYR A C 1
ATOM 1491 O O . TYR A 1 190 ? -4.096 8.965 2.966 1.00 97.94 190 TYR A O 1
ATOM 1499 N N . ILE A 1 191 ? -6.156 8.140 2.625 1.00 98.75 191 ILE A N 1
ATOM 1500 C CA . ILE A 1 191 ? -5.976 6.882 3.334 1.00 98.75 191 ILE A CA 1
ATOM 1501 C C . ILE A 1 191 ? -6.452 5.763 2.401 1.00 98.75 191 ILE A C 1
ATOM 1503 O O . ILE A 1 191 ? -7.552 5.825 1.848 1.00 98.75 191 ILE A O 1
ATOM 1507 N N . ARG A 1 192 ? -5.609 4.757 2.164 1.00 98.31 192 ARG A N 1
ATOM 1508 C CA . ARG A 1 192 ? -5.875 3.720 1.162 1.00 98.31 192 ARG A CA 1
ATOM 1509 C C . ARG A 1 192 ? -5.166 2.409 1.488 1.00 98.31 192 ARG A C 1
ATOM 1511 O O . ARG A 1 192 ? -3.988 2.432 1.836 1.00 98.31 192 ARG A O 1
ATOM 1518 N N . ALA A 1 193 ? -5.853 1.299 1.236 1.00 98.75 193 ALA A N 1
ATOM 1519 C CA . ALA A 1 193 ? -5.242 -0.001 0.977 1.00 98.75 193 ALA A CA 1
ATOM 1520 C C . ALA A 1 193 ? -5.441 -0.367 -0.501 1.00 98.75 193 ALA A C 1
ATOM 1522 O O . ALA A 1 193 ? -6.487 -0.066 -1.091 1.00 98.75 193 ALA A O 1
ATOM 1523 N N . ALA A 1 194 ? -4.412 -0.943 -1.116 1.00 98.38 194 ALA A N 1
ATOM 1524 C CA . ALA A 1 194 ? -4.467 -1.344 -2.509 1.00 98.38 194 ALA A CA 1
ATOM 1525 C C . ALA A 1 194 ? -3.702 -2.634 -2.786 1.00 98.38 194 ALA A C 1
ATOM 1527 O O . ALA A 1 194 ? -2.478 -2.651 -2.659 1.00 98.38 194 ALA A O 1
ATOM 1528 N N . ALA A 1 195 ? -4.396 -3.660 -3.276 1.00 98.19 195 ALA A N 1
ATOM 1529 C CA . ALA A 1 195 ? -3.762 -4.789 -3.950 1.00 98.19 195 ALA A CA 1
ATOM 1530 C C . ALA A 1 195 ? -3.055 -4.301 -5.225 1.00 98.19 195 ALA A C 1
ATOM 1532 O O . ALA A 1 195 ? -3.603 -3.498 -5.986 1.00 98.19 195 ALA A O 1
ATOM 1533 N N . THR A 1 196 ? -1.836 -4.775 -5.467 1.00 97.44 196 THR A N 1
ATOM 1534 C CA . THR A 1 196 ? -0.964 -4.321 -6.551 1.00 97.44 196 THR A CA 1
ATOM 1535 C C . THR A 1 196 ? -0.212 -5.476 -7.201 1.00 97.44 196 THR A C 1
ATOM 1537 O O . THR A 1 196 ? 0.153 -6.455 -6.560 1.00 97.44 196 THR A O 1
ATOM 1540 N N . ARG A 1 197 ? 0.093 -5.325 -8.489 1.00 97.25 197 ARG A N 1
ATOM 1541 C CA . ARG A 1 197 ? 1.032 -6.176 -9.217 1.00 97.25 197 ARG A CA 1
ATOM 1542 C C . ARG A 1 197 ? 1.814 -5.347 -10.224 1.00 97.25 197 ARG A C 1
ATOM 1544 O O . ARG A 1 197 ? 1.290 -4.402 -10.812 1.00 97.25 197 ARG A O 1
ATOM 1551 N N . ASN A 1 198 ? 3.081 -5.688 -10.410 1.00 97.44 198 ASN A N 1
ATOM 1552 C CA . ASN A 1 198 ? 3.972 -4.990 -11.330 1.00 97.44 198 ASN A CA 1
ATOM 1553 C C . ASN A 1 198 ? 4.393 -5.932 -12.454 1.00 97.44 198 ASN A C 1
ATOM 1555 O O . ASN A 1 198 ? 4.564 -7.128 -12.241 1.00 97.44 198 ASN A O 1
ATOM 1559 N N . ASN A 1 199 ? 4.600 -5.385 -13.646 1.00 97.19 199 ASN A N 1
ATOM 1560 C CA . ASN A 1 199 ? 5.320 -6.066 -14.711 1.00 97.19 199 ASN A CA 1
ATOM 1561 C C . ASN A 1 199 ? 6.124 -5.054 -15.538 1.00 97.19 199 ASN A C 1
ATOM 1563 O O . ASN A 1 199 ? 6.229 -3.879 -15.186 1.00 97.19 199 ASN A O 1
ATOM 1567 N N . ASN A 1 200 ? 6.704 -5.507 -16.646 1.00 98.00 200 ASN A N 1
ATOM 1568 C CA . ASN A 1 200 ? 7.591 -4.675 -17.459 1.00 98.00 200 ASN A CA 1
ATOM 1569 C C . ASN A 1 200 ? 6.880 -3.533 -18.202 1.00 98.00 200 ASN A C 1
ATOM 1571 O O . ASN A 1 200 ? 7.545 -2.640 -18.712 1.00 98.00 200 ASN A O 1
ATOM 1575 N N . HIS A 1 201 ? 5.547 -3.525 -18.224 1.00 97.69 201 HIS A N 1
ATOM 1576 C CA . HIS A 1 201 ? 4.745 -2.460 -18.818 1.00 97.69 201 HIS A CA 1
ATOM 1577 C C . HIS A 1 201 ? 4.223 -1.451 -17.788 1.00 97.69 201 HIS A C 1
ATOM 1579 O O . HIS A 1 201 ? 3.726 -0.400 -18.191 1.00 97.69 201 HIS A O 1
ATOM 1585 N N . GLY A 1 202 ? 4.339 -1.723 -16.481 1.00 97.00 202 GLY A N 1
ATOM 1586 C CA . GLY A 1 202 ? 3.896 -0.802 -15.437 1.00 97.00 202 GLY A CA 1
ATOM 1587 C C . GLY A 1 202 ? 3.362 -1.471 -14.170 1.00 97.00 202 GLY A C 1
ATOM 1588 O O . GLY A 1 202 ? 3.735 -2.589 -13.812 1.00 97.00 202 GLY A O 1
ATOM 1589 N N . THR A 1 203 ? 2.479 -0.756 -13.472 1.00 97.44 203 THR A N 1
ATOM 1590 C CA . THR A 1 203 ? 1.795 -1.218 -12.256 1.00 97.44 203 THR A CA 1
ATOM 1591 C C . THR A 1 203 ? 0.293 -1.327 -12.511 1.00 97.44 203 THR A C 1
ATOM 1593 O O . THR A 1 203 ? -0.324 -0.353 -12.934 1.00 97.44 203 THR A O 1
ATOM 1596 N N . LEU A 1 204 ? -0.300 -2.470 -12.175 1.00 98.00 204 LEU A N 1
ATOM 1597 C CA . LEU A 1 204 ? -1.737 -2.621 -11.956 1.00 98.00 204 LEU A CA 1
ATOM 1598 C C . LEU A 1 204 ? -2.012 -2.552 -10.457 1.00 98.00 204 LEU A C 1
ATOM 1600 O O . LEU A 1 204 ? -1.349 -3.236 -9.680 1.00 98.00 204 LEU A O 1
ATOM 1604 N N . PHE A 1 205 ? -3.010 -1.785 -10.043 1.00 97.44 205 PHE A N 1
ATOM 1605 C CA . PHE A 1 205 ? -3.497 -1.831 -8.671 1.00 97.44 205 PHE A CA 1
ATOM 1606 C C . PHE A 1 205 ? -4.992 -1.549 -8.587 1.00 97.44 205 PHE A C 1
ATOM 1608 O O . PHE A 1 205 ? -5.568 -0.883 -9.445 1.00 97.44 205 PHE A O 1
ATOM 1615 N N . PHE A 1 206 ? -5.604 -2.022 -7.509 1.00 97.94 206 PHE A N 1
ATOM 1616 C CA . PHE A 1 206 ? -6.995 -1.759 -7.169 1.00 97.94 206 PHE A CA 1
ATOM 1617 C C . PHE A 1 206 ? -7.025 -1.045 -5.835 1.00 97.94 206 PHE A C 1
ATOM 1619 O O . PHE A 1 206 ? -6.397 -1.493 -4.886 1.00 97.94 206 PHE A O 1
ATOM 1626 N N . GLN A 1 207 ? -7.754 0.061 -5.741 1.00 97.12 207 GLN A N 1
ATOM 1627 C CA . GLN A 1 207 ? -7.951 0.739 -4.461 1.00 97.12 207 GLN A CA 1
ATOM 1628 C C . GLN A 1 207 ? -9.088 0.059 -3.704 1.00 97.12 207 GLN A C 1
ATOM 1630 O O . GLN A 1 207 ? -10.200 0.580 -3.631 1.00 97.12 207 GLN A O 1
ATOM 1635 N N . ASN A 1 208 ? -8.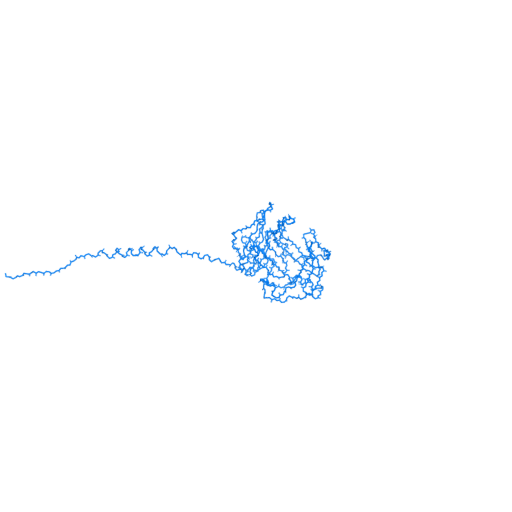826 -1.151 -3.215 1.00 98.19 208 ASN A N 1
ATOM 1636 C CA . ASN A 1 208 ? -9.840 -1.978 -2.574 1.00 98.19 208 ASN A CA 1
ATOM 1637 C C . ASN A 1 208 ? -10.368 -1.341 -1.276 1.00 98.19 208 ASN A C 1
ATOM 1639 O O . ASN A 1 208 ? -11.519 -1.577 -0.924 1.00 98.19 208 ASN A O 1
ATOM 1643 N N . ILE A 1 209 ? -9.602 -0.448 -0.639 1.00 98.56 209 ILE A N 1
ATOM 1644 C CA . ILE A 1 209 ? -10.115 0.500 0.358 1.00 98.56 209 ILE A CA 1
ATOM 1645 C C . ILE A 1 209 ? -9.650 1.910 -0.002 1.00 98.56 209 ILE A C 1
ATOM 1647 O O . ILE A 1 209 ? -8.449 2.147 -0.120 1.00 98.56 209 ILE A O 1
ATOM 1651 N N . ARG A 1 210 ? -10.578 2.870 -0.126 1.00 98.06 210 ARG A N 1
ATOM 1652 C CA . ARG A 1 210 ? -10.272 4.288 -0.392 1.00 98.06 210 ARG A CA 1
ATOM 1653 C C . ARG A 1 210 ? -11.042 5.203 0.555 1.00 98.06 210 ARG A C 1
ATOM 1655 O O . ARG A 1 210 ? -12.268 5.189 0.592 1.00 98.06 210 ARG A O 1
ATOM 1662 N N . MET A 1 211 ? -10.306 6.041 1.272 1.00 98.56 211 MET A N 1
ATOM 1663 C CA . MET A 1 211 ? -10.805 7.104 2.138 1.00 98.56 211 MET A CA 1
ATOM 1664 C C . MET A 1 211 ? -10.102 8.402 1.722 1.00 98.56 211 MET A C 1
ATOM 1666 O O . MET A 1 211 ? -8.927 8.606 2.026 1.00 98.56 211 MET A O 1
ATOM 1670 N N . MET A 1 212 ? -10.796 9.249 0.962 1.00 98.19 212 MET A N 1
ATOM 1671 C CA . MET A 1 212 ? -10.236 10.465 0.370 1.00 98.19 212 MET A CA 1
ATOM 1672 C C . MET A 1 212 ? -11.118 11.665 0.673 1.00 98.19 212 MET A C 1
ATOM 1674 O O . MET A 1 212 ? -12.311 11.636 0.386 1.00 98.19 212 MET A O 1
ATOM 1678 N N . LYS A 1 213 ? -10.534 12.724 1.223 1.00 98.25 213 LYS A N 1
ATOM 1679 C CA . LYS A 1 213 ? -11.129 14.059 1.239 1.00 98.25 213 LYS A CA 1
ATOM 1680 C C . LYS A 1 213 ? -10.100 15.032 0.698 1.00 98.25 213 LYS A C 1
ATOM 1682 O O . LYS A 1 213 ? -9.062 15.211 1.326 1.00 98.25 213 LYS A O 1
ATOM 1687 N N . ASN A 1 214 ? -10.381 15.622 -0.455 1.00 96.62 214 ASN A N 1
ATOM 1688 C CA . ASN A 1 214 ? -9.501 16.568 -1.125 1.00 96.62 214 ASN A CA 1
ATOM 1689 C C . ASN A 1 214 ? -10.211 17.917 -1.250 1.00 96.62 214 ASN A C 1
ATOM 1691 O O . ASN A 1 214 ? -11.284 17.997 -1.847 1.00 96.62 214 ASN A O 1
ATOM 1695 N N . MET A 1 215 ? -9.622 18.963 -0.676 1.00 93.62 215 MET A N 1
ATOM 1696 C CA . MET A 1 215 ? -10.210 20.301 -0.697 1.00 93.62 215 MET A CA 1
ATOM 1697 C C . MET A 1 215 ? -10.061 20.988 -2.061 1.00 93.62 215 MET A C 1
ATOM 1699 O O . MET A 1 215 ? -10.949 21.749 -2.440 1.00 93.62 215 MET A O 1
ATOM 1703 N N . ASP A 1 216 ? -9.003 20.680 -2.814 1.00 92.06 216 ASP A N 1
ATOM 1704 C CA . ASP A 1 216 ? -8.721 21.281 -4.122 1.00 92.06 216 ASP A CA 1
ATOM 1705 C C . ASP A 1 216 ? -9.642 20.734 -5.219 1.00 92.06 216 ASP A C 1
ATOM 1707 O O . ASP A 1 216 ? -10.191 21.493 -6.017 1.00 92.06 216 ASP A O 1
ATOM 1711 N N . SER A 1 217 ? -9.836 19.410 -5.267 1.00 92.81 217 SER A N 1
ATOM 1712 C CA . SER A 1 217 ? -10.713 18.766 -6.258 1.00 92.81 217 SER A CA 1
ATOM 1713 C C . SER A 1 217 ? -12.168 18.644 -5.800 1.00 92.81 217 SER A C 1
ATOM 1715 O O . SER A 1 217 ? -13.046 18.343 -6.610 1.00 92.81 217 SER A O 1
ATOM 1717 N N . GLY A 1 218 ? -12.429 18.836 -4.504 1.00 94.69 218 GLY A N 1
ATOM 1718 C CA . GLY A 1 218 ? -13.721 18.555 -3.882 1.00 94.69 218 GLY A CA 1
ATOM 1719 C C . GLY A 1 218 ? -14.035 17.060 -3.752 1.00 94.69 218 GLY A C 1
ATOM 1720 O O . GLY A 1 218 ? -15.170 16.711 -3.425 1.00 94.69 218 GLY A O 1
ATOM 1721 N N . GLU A 1 219 ? -13.072 16.166 -4.016 1.00 95.62 219 GLU A N 1
ATOM 1722 C CA . GLU A 1 219 ? -13.292 14.723 -3.901 1.00 95.62 219 GLU A CA 1
ATOM 1723 C C . GLU A 1 219 ? -13.624 14.341 -2.455 1.00 95.62 219 GLU A C 1
ATOM 1725 O O . GLU A 1 219 ? -12.883 14.659 -1.521 1.00 95.62 219 GLU A O 1
ATOM 1730 N N . TYR A 1 220 ? -14.705 13.580 -2.292 1.00 98.12 220 TYR A N 1
ATOM 1731 C CA . TYR A 1 220 ? -15.006 12.848 -1.074 1.00 98.12 220 TYR A CA 1
ATOM 1732 C C . TYR A 1 220 ? -15.329 11.391 -1.412 1.00 98.12 220 TYR A C 1
ATOM 1734 O O . TYR A 1 220 ? -16.302 11.114 -2.112 1.00 98.12 220 TYR A O 1
ATOM 1742 N N . THR A 1 221 ? -14.538 10.464 -0.875 1.00 97.75 221 THR A N 1
ATOM 1743 C CA . THR A 1 221 ? -14.705 9.024 -1.077 1.00 97.75 221 THR A CA 1
ATOM 1744 C C . THR A 1 221 ? -14.530 8.291 0.249 1.00 97.75 221 THR A C 1
ATOM 1746 O O . THR A 1 221 ? -13.552 8.513 0.959 1.00 97.75 221 THR A O 1
ATOM 1749 N N . MET A 1 222 ? -15.446 7.376 0.561 1.00 97.50 222 MET A N 1
ATOM 1750 C CA . MET A 1 222 ? -15.277 6.354 1.597 1.00 97.50 222 MET A CA 1
ATOM 1751 C C . MET A 1 222 ? -15.794 5.019 1.063 1.00 97.50 222 MET A C 1
ATOM 1753 O O . MET A 1 222 ? -16.995 4.830 0.889 1.00 97.50 222 MET A O 1
ATOM 1757 N N . TYR A 1 223 ? -14.877 4.112 0.751 1.00 97.50 223 TYR A N 1
ATOM 1758 C CA . TYR A 1 223 ? -15.178 2.884 0.029 1.00 97.50 223 TYR A CA 1
ATOM 1759 C C . TYR A 1 223 ? -14.342 1.714 0.542 1.00 97.50 223 TYR A C 1
ATOM 1761 O O . TYR A 1 223 ? -13.148 1.862 0.805 1.00 97.50 223 TYR A O 1
ATOM 1769 N N . ILE A 1 224 ? -14.988 0.554 0.618 1.00 97.50 224 ILE A N 1
ATOM 1770 C CA . ILE A 1 224 ? -14.370 -0.762 0.736 1.00 97.50 224 ILE A CA 1
ATOM 1771 C C . ILE A 1 224 ? -14.996 -1.672 -0.320 1.00 97.50 224 ILE A C 1
ATOM 1773 O O . ILE A 1 224 ? -16.210 -1.650 -0.535 1.00 97.50 224 ILE A O 1
ATOM 1777 N N . MET A 1 225 ? -14.161 -2.448 -1.002 1.00 96.25 225 MET A N 1
ATOM 1778 C CA . MET A 1 225 ? -14.592 -3.342 -2.063 1.00 96.25 225 MET A CA 1
ATOM 1779 C C . MET A 1 225 ? -15.491 -4.459 -1.516 1.00 96.25 225 MET A C 1
ATOM 1781 O O . MET A 1 225 ? -15.158 -5.073 -0.499 1.00 96.25 225 MET A O 1
ATOM 1785 N N . PRO A 1 226 ? -16.611 -4.780 -2.189 1.00 94.62 226 PRO A N 1
ATOM 1786 C CA . PRO A 1 226 ? -17.378 -5.976 -1.870 1.00 94.62 226 PRO A CA 1
ATOM 1787 C C . PRO A 1 226 ? -16.501 -7.231 -1.949 1.00 94.62 226 PRO A C 1
ATOM 1789 O O . PRO A 1 226 ? -15.729 -7.388 -2.891 1.00 94.62 226 PRO A O 1
ATOM 1792 N N . ASN A 1 227 ? -16.647 -8.144 -0.985 1.00 95.75 227 ASN A N 1
ATOM 1793 C CA . ASN A 1 227 ? -15.828 -9.359 -0.878 1.00 95.75 227 ASN A CA 1
ATOM 1794 C C . ASN A 1 227 ? -14.312 -9.077 -0.806 1.00 95.75 227 ASN A C 1
ATOM 1796 O O . ASN A 1 227 ? -13.518 -9.820 -1.385 1.00 95.75 227 ASN A O 1
ATOM 1800 N N . ASN A 1 228 ? -13.914 -8.007 -0.098 1.00 97.06 228 ASN A N 1
ATOM 1801 C CA . ASN A 1 228 ? -12.516 -7.584 0.027 1.00 97.06 228 ASN A CA 1
ATOM 1802 C C . ASN A 1 228 ? -11.568 -8.744 0.378 1.00 97.06 228 ASN A C 1
ATOM 1804 O O . ASN A 1 228 ? -10.550 -8.894 -0.289 1.00 97.06 228 ASN A O 1
ATOM 1808 N N . SER A 1 229 ? -11.929 -9.602 1.348 1.00 95.94 229 SER A N 1
ATOM 1809 C CA . SER A 1 229 ? -11.076 -10.722 1.791 1.00 95.94 229 SER A CA 1
ATOM 1810 C C . SER A 1 229 ? -10.698 -11.657 0.639 1.00 95.94 229 SER A C 1
ATOM 1812 O O . SER A 1 229 ? -9.524 -11.953 0.423 1.00 95.94 229 SER A O 1
ATOM 1814 N N . ASP A 1 230 ? -11.682 -12.083 -0.155 1.00 95.75 230 ASP A N 1
ATOM 1815 C CA . ASP A 1 230 ? -11.453 -13.004 -1.273 1.00 95.75 230 ASP A CA 1
ATOM 1816 C C . ASP A 1 230 ? -10.694 -12.353 -2.429 1.00 95.75 230 ASP A C 1
ATOM 1818 O O . ASP A 1 230 ? -10.040 -13.049 -3.212 1.00 95.75 230 ASP A O 1
ATOM 1822 N N . PHE A 1 231 ? -10.821 -11.035 -2.572 1.00 96.56 231 PHE A N 1
ATOM 1823 C CA . PHE A 1 231 ? -10.153 -10.276 -3.616 1.00 96.56 231 PHE A CA 1
ATOM 1824 C C . PHE A 1 231 ? -8.653 -10.144 -3.329 1.00 96.56 231 PHE A C 1
ATOM 1826 O O . PHE A 1 231 ? -7.839 -10.560 -4.152 1.00 96.56 231 PHE A O 1
ATOM 1833 N N . VAL A 1 232 ? -8.286 -9.638 -2.148 1.00 97.19 232 VAL A N 1
ATOM 1834 C CA . VAL A 1 232 ? -6.884 -9.323 -1.811 1.00 97.19 232 VAL A CA 1
ATOM 1835 C C . VAL A 1 232 ? -6.012 -10.565 -1.600 1.00 97.19 232 VAL A C 1
ATOM 1837 O O . VAL A 1 232 ? -4.797 -10.514 -1.760 1.00 97.19 232 VAL A O 1
ATOM 1840 N N . LYS A 1 233 ? -6.620 -11.725 -1.316 1.00 95.00 233 LYS A N 1
ATOM 1841 C CA . LYS A 1 233 ? -5.906 -13.012 -1.236 1.00 95.00 233 LYS A CA 1
ATOM 1842 C C . LYS A 1 233 ? -5.354 -13.489 -2.575 1.00 95.00 233 LYS A C 1
ATOM 1844 O O . LYS A 1 233 ? -4.407 -14.274 -2.583 1.00 95.00 233 LYS A O 1
ATOM 1849 N N . LYS A 1 234 ? -5.906 -13.048 -3.706 1.00 92.44 234 LYS A N 1
ATOM 1850 C CA . LYS A 1 234 ? -5.553 -13.562 -5.038 1.00 92.44 234 LYS A CA 1
ATOM 1851 C C . LYS A 1 234 ? -4.482 -12.709 -5.702 1.00 92.44 234 LYS A C 1
ATOM 1853 O O . LYS A 1 234 ? -4.404 -11.505 -5.487 1.00 92.44 234 LYS A O 1
ATOM 1858 N N . ASP A 1 235 ? -3.663 -13.327 -6.545 1.00 91.50 235 ASP A N 1
ATOM 1859 C CA . ASP A 1 235 ? -2.767 -12.566 -7.412 1.00 91.50 235 ASP A CA 1
ATOM 1860 C C . ASP A 1 235 ? -3.557 -11.875 -8.517 1.00 91.50 235 ASP A C 1
ATOM 1862 O O . ASP A 1 235 ? -4.421 -12.472 -9.165 1.00 91.50 235 ASP A O 1
ATOM 1866 N N . LEU A 1 236 ? -3.241 -10.603 -8.750 1.00 95.75 236 LEU A N 1
ATOM 1867 C CA . LEU A 1 236 ? -3.914 -9.818 -9.775 1.00 95.75 236 LEU A CA 1
ATOM 1868 C C . LEU A 1 236 ? -3.511 -10.301 -11.168 1.00 95.75 236 LEU A C 1
ATOM 1870 O O . LEU A 1 236 ? -2.327 -10.448 -11.472 1.00 95.75 236 LEU A O 1
ATOM 1874 N N . TYR A 1 237 ? -4.483 -10.502 -12.049 1.00 95.44 237 TYR A N 1
ATOM 1875 C CA . TYR A 1 237 ? -4.213 -10.742 -13.462 1.00 95.44 237 TYR A CA 1
ATOM 1876 C C . TYR A 1 237 ? -3.930 -9.416 -14.177 1.00 95.44 237 TYR A C 1
ATOM 1878 O O . TYR A 1 237 ? -4.697 -8.467 -14.038 1.00 95.44 237 TYR A O 1
ATOM 1886 N N . ILE A 1 238 ? -2.844 -9.356 -14.951 1.00 97.19 238 ILE A N 1
ATOM 1887 C CA . ILE A 1 238 ? -2.479 -8.170 -15.730 1.00 97.19 238 ILE A CA 1
ATOM 1888 C C . ILE A 1 238 ? -2.863 -8.372 -17.197 1.00 97.19 238 ILE A C 1
ATOM 1890 O O . ILE A 1 238 ? -2.333 -9.259 -17.865 1.00 97.19 238 ILE A O 1
ATOM 1894 N N . ASP A 1 239 ? -3.714 -7.487 -17.716 1.00 97.50 239 ASP A N 1
ATOM 1895 C CA . ASP A 1 239 ? -3.947 -7.334 -19.152 1.00 97.50 239 ASP A CA 1
ATOM 1896 C C . ASP A 1 239 ? -2.994 -6.278 -19.732 1.00 97.50 239 ASP A C 1
ATOM 1898 O O . ASP A 1 239 ? -3.182 -5.072 -19.557 1.00 97.50 239 ASP A O 1
ATOM 1902 N N . ASN A 1 240 ? -1.966 -6.728 -20.455 1.00 97.62 240 ASN A N 1
ATOM 1903 C CA . ASN A 1 240 ? -0.963 -5.832 -21.034 1.00 97.62 240 ASN A CA 1
ATOM 1904 C C . ASN A 1 240 ? -1.525 -4.845 -22.062 1.00 97.62 240 ASN A C 1
ATOM 1906 O O . ASN A 1 240 ? -0.920 -3.795 -22.271 1.00 97.62 240 ASN A O 1
ATOM 1910 N N . SER A 1 241 ? -2.675 -5.135 -22.681 1.00 96.94 241 SER A N 1
ATOM 1911 C CA . SER A 1 241 ? -3.296 -4.218 -23.647 1.00 96.94 241 SER A CA 1
ATOM 1912 C C . SER A 1 241 ? -3.789 -2.916 -23.002 1.00 96.94 241 SER A C 1
ATOM 1914 O O . SER A 1 241 ? -4.002 -1.913 -23.688 1.00 96.94 241 SER A O 1
ATOM 1916 N N . LYS A 1 242 ? -3.942 -2.910 -21.672 1.00 97.31 242 LYS A N 1
ATOM 1917 C CA . LYS A 1 242 ? -4.404 -1.758 -20.895 1.00 97.31 242 LYS A CA 1
ATOM 1918 C C . LYS A 1 242 ? -3.292 -0.768 -20.564 1.00 97.31 242 LYS A C 1
ATOM 1920 O O . LYS A 1 242 ? -3.602 0.361 -20.190 1.00 97.31 242 LYS A O 1
ATOM 1925 N N . PHE A 1 243 ? -2.020 -1.134 -20.719 1.00 97.00 243 PHE A N 1
ATOM 1926 C CA . 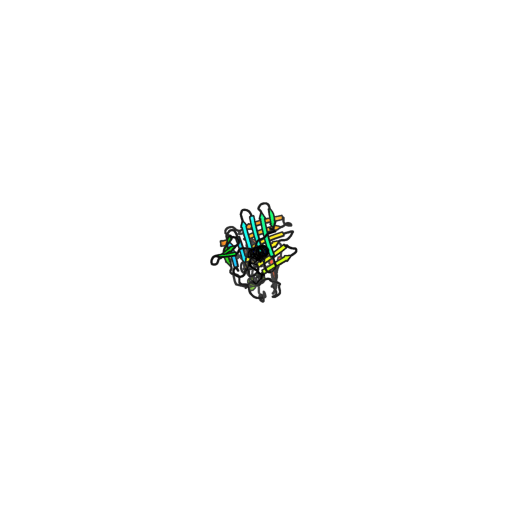PHE A 1 243 ? -0.929 -0.178 -20.547 1.00 97.00 243 PHE A CA 1
ATOM 1927 C C . PHE A 1 243 ? -0.787 0.717 -21.777 1.00 97.00 243 PHE A C 1
ATOM 1929 O O . PHE A 1 243 ? -0.658 0.255 -22.907 1.00 97.00 243 PHE A O 1
ATOM 1936 N N . GLN A 1 244 ? -0.791 2.021 -21.533 1.00 94.31 244 GLN A N 1
ATOM 1937 C CA . GLN A 1 244 ? -0.743 3.077 -22.536 1.00 94.31 244 GLN A CA 1
ATOM 1938 C C . GLN A 1 244 ? 0.304 4.109 -22.101 1.00 94.31 244 GLN A C 1
ATOM 1940 O O . GLN A 1 244 ? -0.001 4.914 -21.241 1.00 94.31 244 GLN A O 1
ATOM 1945 N N . PRO A 1 245 ? 1.540 4.150 -22.624 1.00 90.88 245 PRO A N 1
ATOM 1946 C CA . PRO A 1 245 ? 2.601 5.017 -22.078 1.00 90.88 245 PRO A CA 1
ATOM 1947 C C . PRO A 1 245 ? 2.231 6.508 -21.930 1.00 90.88 245 PRO A C 1
ATOM 1949 O O . PRO A 1 245 ? 2.699 7.192 -21.021 1.00 90.88 245 PRO A O 1
ATOM 1952 N N . ASN A 1 246 ? 1.341 7.012 -22.787 1.00 91.69 246 ASN A N 1
ATOM 1953 C CA . ASN A 1 246 ? 0.917 8.415 -22.791 1.00 91.69 246 ASN A CA 1
ATOM 1954 C C . ASN A 1 246 ? -0.289 8.713 -21.882 1.00 91.69 246 ASN A C 1
ATOM 1956 O O . ASN A 1 246 ? -0.656 9.876 -21.728 1.00 91.69 246 ASN A O 1
ATOM 1960 N N . SER A 1 247 ? -0.899 7.700 -21.266 1.00 90.81 247 SER A N 1
ATOM 1961 C CA . SER A 1 247 ? -2.018 7.861 -20.336 1.00 90.81 247 SER A CA 1
ATOM 1962 C C . SER A 1 247 ? -1.973 6.815 -19.220 1.00 90.81 247 SER A C 1
ATOM 1964 O O . SER A 1 247 ? -1.134 5.920 -19.183 1.00 90.81 247 SER A O 1
ATOM 1966 N N . CYS A 1 248 ? -2.875 6.906 -18.261 1.00 89.44 248 CYS A N 1
ATOM 1967 C CA . CYS A 1 248 ? -3.209 5.729 -17.473 1.00 89.44 248 CYS A CA 1
ATOM 1968 C C . CYS A 1 248 ? -4.503 5.117 -18.016 1.00 89.44 248 CYS A C 1
ATOM 1970 O O . CYS A 1 248 ? -5.192 5.745 -18.829 1.00 89.44 248 CYS A O 1
ATOM 1972 N N . THR A 1 249 ? -4.851 3.929 -17.532 1.00 95.38 249 THR A N 1
ATOM 1973 C CA . THR A 1 249 ? -6.148 3.310 -17.820 1.00 95.38 249 THR A CA 1
ATOM 1974 C C . THR A 1 249 ? -6.889 3.050 -16.518 1.00 95.38 249 THR A C 1
ATOM 1976 O O . THR A 1 249 ? -6.364 2.376 -15.633 1.00 95.38 249 THR A O 1
ATOM 1979 N N . PHE A 1 250 ? -8.114 3.565 -16.424 1.00 94.69 250 PHE A N 1
ATOM 1980 C CA . PHE A 1 250 ? -9.115 3.093 -15.471 1.00 94.69 250 PHE A CA 1
ATOM 1981 C C . PHE A 1 250 ? -9.941 2.024 -16.178 1.00 94.69 250 PHE A C 1
ATOM 1983 O O . PHE A 1 250 ? -10.597 2.313 -17.177 1.00 94.69 250 PHE A O 1
ATOM 1990 N N . ASN A 1 251 ? -9.847 0.788 -15.711 1.00 94.75 251 ASN A N 1
ATOM 1991 C CA . ASN A 1 251 ? -10.598 -0.326 -16.263 1.00 94.75 251 ASN A CA 1
ATOM 1992 C C . ASN A 1 251 ? -11.954 -0.457 -15.553 1.00 94.75 251 ASN A C 1
ATOM 1994 O O . ASN A 1 251 ? -12.098 -0.059 -14.396 1.00 94.75 251 ASN A O 1
ATOM 1998 N N . ASP A 1 252 ? -12.940 -1.032 -16.240 1.00 93.12 252 ASP A N 1
ATOM 1999 C CA . ASP A 1 252 ? -14.327 -1.101 -15.751 1.00 93.12 252 ASP A CA 1
ATOM 2000 C C . ASP A 1 252 ? -14.483 -1.934 -14.465 1.00 93.12 252 ASP A C 1
ATOM 2002 O O . ASP A 1 252 ? -15.429 -1.743 -13.705 1.00 93.12 252 ASP A O 1
ATOM 2006 N N . ASP A 1 253 ? -13.538 -2.836 -14.190 1.00 91.81 253 ASP A N 1
ATOM 2007 C CA . ASP A 1 253 ? -13.465 -3.626 -12.954 1.00 91.81 253 ASP A CA 1
ATOM 2008 C C . ASP A 1 253 ? -12.868 -2.854 -11.759 1.00 91.81 253 ASP A C 1
ATOM 2010 O O . ASP A 1 253 ? -12.733 -3.406 -10.667 1.00 91.81 253 ASP A O 1
ATOM 2014 N N . GLY A 1 254 ? -12.505 -1.583 -11.951 1.00 92.62 254 GLY A N 1
ATOM 2015 C CA . GLY A 1 254 ? -11.853 -0.737 -10.952 1.00 92.62 254 GLY A CA 1
ATOM 2016 C C . GLY A 1 254 ? -10.325 -0.833 -10.943 1.00 92.62 254 GLY A C 1
ATOM 2017 O O . GLY A 1 254 ? -9.684 -0.174 -10.120 1.00 92.62 254 GLY A O 1
ATOM 2018 N N . GLY A 1 255 ? -9.730 -1.623 -11.841 1.00 96.25 255 GLY A N 1
ATOM 2019 C CA . GLY A 1 255 ? -8.283 -1.738 -11.985 1.00 96.25 255 GLY A CA 1
ATOM 2020 C C . GLY A 1 255 ? -7.673 -0.466 -12.566 1.00 96.25 255 GLY A C 1
ATOM 2021 O O . GLY A 1 255 ? -8.152 0.073 -13.564 1.00 96.25 255 GLY A O 1
ATOM 2022 N N . ILE A 1 256 ? -6.590 0.010 -11.958 1.00 97.12 256 ILE A N 1
ATOM 2023 C CA . ILE A 1 256 ? -5.861 1.199 -12.401 1.00 97.12 256 ILE A CA 1
ATOM 2024 C C . ILE A 1 256 ? -4.496 0.766 -12.923 1.00 97.12 256 ILE A C 1
ATOM 2026 O O . ILE A 1 256 ? -3.694 0.181 -12.192 1.00 97.12 256 ILE A O 1
ATOM 2030 N N . TYR A 1 257 ? -4.232 1.078 -14.188 1.00 97.62 257 TYR A N 1
ATOM 2031 C CA . TYR A 1 257 ? -2.979 0.770 -14.866 1.00 97.62 257 TYR A CA 1
ATOM 2032 C C . TYR A 1 257 ? -2.127 2.030 -14.967 1.00 97.62 257 TYR A C 1
ATOM 2034 O O . TYR A 1 257 ? -2.429 2.944 -15.740 1.00 97.62 257 TYR A O 1
ATOM 2042 N N . TRP A 1 258 ? -1.042 2.066 -14.200 1.00 97.38 258 TRP A N 1
ATOM 2043 C CA . TRP A 1 258 ? 0.017 3.057 -14.344 1.00 97.38 258 TRP A CA 1
ATOM 2044 C C . TRP A 1 258 ? 1.068 2.546 -15.315 1.00 97.38 258 TRP A C 1
ATOM 2046 O O . TRP A 1 258 ? 1.873 1.676 -14.979 1.00 97.38 258 TRP A O 1
ATOM 2056 N N . SER A 1 259 ? 1.044 3.094 -16.524 1.00 97.31 259 SER A N 1
ATOM 2057 C CA . SER A 1 259 ? 1.885 2.669 -17.640 1.00 97.31 259 SER A CA 1
ATOM 2058 C C . SER A 1 259 ? 3.319 3.154 -17.487 1.00 97.31 259 SER A C 1
ATOM 2060 O O . SER A 1 259 ? 3.551 4.302 -17.111 1.00 97.31 259 SER A O 1
ATOM 2062 N N . LEU A 1 260 ? 4.282 2.309 -17.841 1.00 97.75 260 LEU A N 1
ATOM 2063 C CA . LEU A 1 260 ? 5.673 2.701 -18.017 1.00 97.75 260 LEU A CA 1
ATOM 2064 C C . LEU A 1 260 ? 5.776 3.791 -19.091 1.00 97.75 260 LEU A C 1
ATOM 2066 O O . LEU A 1 260 ? 5.294 3.625 -20.209 1.00 97.75 260 LEU A O 1
ATOM 2070 N N . ILE A 1 261 ? 6.454 4.886 -18.750 1.00 97.25 261 ILE A N 1
ATOM 2071 C CA . ILE A 1 261 ? 6.849 5.941 -19.690 1.00 97.25 261 ILE A CA 1
ATOM 2072 C C . ILE A 1 261 ? 8.297 5.709 -20.128 1.00 97.25 261 ILE A C 1
ATOM 2074 O O . ILE A 1 261 ? 8.611 5.728 -21.312 1.00 97.25 261 ILE A O 1
ATOM 2078 N N . SER A 1 262 ? 9.203 5.525 -19.162 1.00 97.50 262 SER A N 1
ATOM 2079 C CA . SER A 1 262 ? 10.623 5.251 -19.414 1.00 97.50 262 SER A CA 1
ATOM 2080 C C . SER A 1 262 ? 11.315 4.712 -18.164 1.00 97.50 262 SER A C 1
ATOM 2082 O O . SER A 1 262 ? 10.822 4.888 -17.048 1.00 97.50 262 SER A O 1
ATOM 2084 N N . PHE A 1 263 ? 12.489 4.104 -18.336 1.00 98.25 263 PHE A N 1
ATOM 2085 C CA . PHE A 1 263 ? 13.345 3.687 -17.230 1.00 98.25 263 PHE A CA 1
ATOM 2086 C C . PHE A 1 263 ? 14.802 4.108 -17.447 1.00 98.25 263 PHE A C 1
ATOM 2088 O O . PHE A 1 263 ? 15.282 4.296 -18.565 1.00 98.25 263 PHE A O 1
ATOM 2095 N N . LYS A 1 264 ? 15.491 4.283 -16.327 1.00 97.81 264 LYS A N 1
ATOM 2096 C CA . LYS A 1 264 ? 16.929 4.477 -16.165 1.00 97.81 264 LYS A CA 1
ATOM 2097 C C . LYS A 1 264 ? 17.386 3.580 -15.003 1.00 97.81 264 LYS A C 1
ATOM 2099 O O . LYS A 1 264 ? 16.544 3.226 -14.176 1.00 97.81 264 LYS A O 1
ATOM 2104 N N . PRO A 1 265 ? 18.697 3.299 -14.881 1.00 97.56 265 PRO A N 1
ATOM 2105 C CA . PRO A 1 265 ? 19.273 2.469 -13.817 1.00 97.56 265 PRO A CA 1
ATOM 2106 C C . PRO A 1 265 ? 18.675 2.663 -12.414 1.00 97.56 265 PRO A C 1
ATOM 2108 O O . PRO A 1 265 ? 18.379 1.680 -11.739 1.00 97.56 265 PRO A O 1
ATOM 2111 N N . ASP A 1 266 ? 18.425 3.912 -12.011 1.00 97.62 266 ASP A N 1
ATOM 2112 C CA . ASP A 1 266 ? 17.944 4.261 -10.666 1.00 97.62 266 ASP A CA 1
ATOM 2113 C C . ASP A 1 266 ? 16.589 4.985 -10.659 1.00 97.62 266 ASP A C 1
ATOM 2115 O O . ASP A 1 266 ? 16.190 5.560 -9.644 1.00 97.62 266 ASP A O 1
ATOM 2119 N N . LYS A 1 267 ? 15.888 5.038 -11.798 1.00 98.25 267 LYS A N 1
ATOM 2120 C CA . LYS A 1 267 ? 14.637 5.797 -11.910 1.00 98.25 267 LYS A CA 1
ATOM 2121 C C . LYS A 1 267 ? 13.709 5.235 -12.972 1.00 98.25 267 LYS A C 1
ATOM 2123 O O . LYS A 1 267 ? 14.085 5.149 -14.135 1.00 98.25 267 LYS A O 1
ATOM 2128 N N . ILE A 1 268 ? 12.463 4.986 -12.593 1.00 98.38 268 ILE A N 1
ATOM 2129 C CA . ILE A 1 268 ? 11.379 4.612 -13.500 1.00 98.38 268 ILE A CA 1
ATOM 2130 C C . ILE A 1 268 ? 10.323 5.719 -13.481 1.00 98.38 268 ILE A C 1
ATOM 2132 O O . ILE A 1 268 ? 9.975 6.240 -12.421 1.00 98.38 268 ILE A O 1
ATOM 2136 N N . LEU A 1 269 ? 9.839 6.101 -14.660 1.00 97.88 269 LEU A N 1
ATOM 2137 C CA . LEU A 1 269 ? 8.740 7.046 -14.832 1.00 97.88 269 LEU A CA 1
ATOM 2138 C C . LEU A 1 269 ? 7.488 6.284 -15.252 1.00 97.88 269 LEU A C 1
ATOM 2140 O O . LEU A 1 269 ? 7.541 5.510 -16.209 1.00 97.88 269 LEU A O 1
ATOM 2144 N N . ILE A 1 270 ? 6.375 6.532 -14.566 1.00 96.75 270 ILE A N 1
ATOM 2145 C CA . ILE A 1 270 ? 5.072 5.938 -14.879 1.00 96.75 270 ILE A CA 1
ATOM 2146 C C . ILE A 1 270 ? 3.984 7.007 -14.983 1.00 96.75 270 ILE A C 1
ATOM 2148 O O . ILE A 1 270 ? 4.068 8.062 -14.350 1.00 96.75 270 ILE A O 1
ATOM 2152 N N . ASN A 1 271 ? 2.953 6.716 -15.767 1.00 94.69 271 ASN A N 1
ATOM 2153 C CA . ASN A 1 271 ? 1.819 7.602 -15.975 1.00 94.69 271 ASN A CA 1
ATOM 2154 C C . ASN A 1 271 ? 0.752 7.397 -14.890 1.00 94.69 271 ASN A C 1
ATOM 2156 O O . ASN A 1 271 ? 0.183 6.316 -14.759 1.00 94.69 271 ASN A O 1
ATOM 2160 N N . GLY A 1 272 ? 0.502 8.446 -14.113 1.00 85.31 272 GLY A N 1
ATOM 2161 C CA . GLY A 1 272 ? -0.268 8.448 -12.876 1.00 85.31 272 GLY A CA 1
ATOM 2162 C C . GLY A 1 272 ? -1.699 8.967 -12.973 1.00 85.31 272 GLY A C 1
ATOM 2163 O O . GLY A 1 272 ? -2.240 9.364 -11.951 1.00 85.31 272 GLY A O 1
ATOM 2164 N N . CYS A 1 273 ? -2.312 8.992 -14.160 1.00 83.69 273 CYS A N 1
ATOM 2165 C CA . CYS A 1 273 ? -3.673 9.517 -14.366 1.00 83.69 273 CYS A CA 1
ATOM 2166 C C . CYS A 1 273 ? -3.814 11.034 -14.165 1.00 83.69 273 CYS A C 1
ATOM 2168 O O . CYS A 1 273 ? -4.696 11.491 -13.445 1.00 83.69 273 CYS A O 1
ATOM 2170 N N . GLY A 1 274 ? -2.956 11.819 -14.820 1.00 80.81 274 GLY A N 1
ATOM 2171 C CA . GLY A 1 274 ? -2.940 13.287 -14.710 1.00 80.81 274 GLY A CA 1
ATOM 2172 C C . GLY A 1 274 ? -1.605 13.831 -14.208 1.00 80.81 274 GLY A C 1
ATOM 2173 O O . GLY A 1 274 ? -1.297 14.999 -14.420 1.00 80.81 274 GLY A O 1
ATOM 2174 N N . GLU A 1 275 ? -0.772 12.957 -13.642 1.00 87.75 275 GLU A N 1
ATOM 2175 C CA . GLU A 1 275 ? 0.585 13.262 -13.192 1.00 87.75 275 GLU A CA 1
ATOM 2176 C C . GLU A 1 275 ? 1.584 12.222 -13.716 1.00 87.75 275 GLU A C 1
ATOM 2178 O O . GLU A 1 275 ? 1.213 11.126 -14.135 1.00 87.75 275 GLU A O 1
ATOM 2183 N N . THR A 1 276 ? 2.876 12.551 -13.690 1.00 94.06 276 THR A N 1
ATOM 2184 C CA . THR A 1 276 ? 3.955 11.579 -13.918 1.00 94.06 276 THR A CA 1
ATOM 2185 C C . THR A 1 276 ? 4.599 11.226 -12.585 1.00 94.06 276 THR A C 1
ATOM 2187 O O . THR A 1 276 ? 5.212 12.086 -11.951 1.00 94.06 276 THR A O 1
ATOM 2190 N N . TYR A 1 277 ? 4.514 9.958 -12.183 1.00 94.56 277 TYR A N 1
ATOM 2191 C CA . TYR A 1 277 ? 5.158 9.481 -10.962 1.00 94.56 277 TYR A CA 1
ATOM 2192 C C . TYR A 1 277 ? 6.584 9.012 -11.235 1.00 94.56 277 TYR A C 1
ATOM 2194 O O . TYR A 1 277 ? 6.870 8.350 -12.236 1.00 94.56 277 TYR A O 1
ATOM 2202 N N . GLN A 1 278 ? 7.479 9.340 -10.305 1.00 96.31 278 GLN A N 1
ATOM 2203 C CA . GLN A 1 278 ? 8.866 8.887 -10.318 1.00 96.31 278 GLN A CA 1
ATOM 2204 C C . GLN A 1 278 ? 9.045 7.807 -9.251 1.00 96.31 278 GLN A C 1
ATOM 2206 O O . GLN A 1 278 ? 8.881 8.071 -8.062 1.00 96.31 278 GLN A O 1
ATOM 2211 N N . VAL A 1 279 ? 9.409 6.599 -9.673 1.00 96.81 279 VAL A N 1
ATOM 2212 C CA . VAL A 1 279 ? 9.842 5.523 -8.777 1.00 96.81 279 VAL A CA 1
ATOM 2213 C C . VAL A 1 279 ? 11.363 5.504 -8.803 1.00 96.81 279 VAL A C 1
ATOM 2215 O O . VAL A 1 279 ? 11.975 5.080 -9.783 1.00 96.81 279 VAL A O 1
ATOM 2218 N N . VAL A 1 280 ? 11.971 6.037 -7.749 1.00 96.88 280 VAL A N 1
ATOM 2219 C CA . VAL A 1 280 ? 13.428 6.130 -7.606 1.00 96.88 280 VAL A CA 1
ATOM 2220 C C . VAL A 1 280 ? 13.917 4.941 -6.798 1.00 96.88 280 VAL A C 1
ATOM 2222 O O . VAL A 1 280 ? 13.301 4.603 -5.789 1.00 96.88 280 VAL A O 1
ATOM 2225 N N . ARG A 1 281 ? 15.030 4.338 -7.220 1.00 97.12 281 ARG A N 1
ATOM 2226 C CA . ARG A 1 281 ? 15.689 3.271 -6.468 1.00 97.12 281 ARG A CA 1
ATOM 2227 C C . ARG A 1 281 ? 16.150 3.801 -5.103 1.00 97.12 281 ARG A C 1
ATOM 2229 O O . ARG A 1 281 ? 16.982 4.710 -5.071 1.00 97.12 281 ARG A O 1
ATOM 2236 N N . PRO A 1 282 ? 15.641 3.269 -3.980 1.00 94.19 282 PRO A N 1
ATOM 2237 C CA . PRO A 1 282 ? 16.107 3.655 -2.657 1.00 94.19 282 PRO A CA 1
ATOM 2238 C C . PRO A 1 282 ? 17.596 3.346 -2.476 1.00 94.19 282 PRO A C 1
ATOM 2240 O O . PRO A 1 282 ? 18.047 2.233 -2.744 1.00 94.19 282 PRO A O 1
ATOM 2243 N N . ALA A 1 283 ? 18.353 4.324 -1.982 1.00 90.56 283 ALA A N 1
ATOM 2244 C CA . ALA A 1 283 ? 19.675 4.074 -1.418 1.00 90.56 283 ALA A CA 1
ATOM 2245 C C . ALA A 1 283 ? 19.536 3.369 -0.056 1.00 90.56 283 ALA A C 1
ATOM 2247 O O . ALA A 1 283 ? 18.515 3.523 0.613 1.00 90.56 283 ALA A O 1
ATOM 2248 N N . LYS A 1 284 ? 20.570 2.654 0.406 1.00 83.88 284 LYS A N 1
ATOM 2249 C CA . LYS A 1 284 ? 20.555 2.000 1.733 1.00 83.88 284 LYS A CA 1
ATOM 2250 C C . LYS A 1 284 ? 20.208 2.950 2.883 1.00 83.88 284 LYS A C 1
ATOM 2252 O O . LYS A 1 284 ? 19.520 2.567 3.809 1.00 83.88 284 LYS A O 1
ATOM 2257 N N . ASN A 1 285 ? 20.594 4.217 2.780 1.00 81.62 285 ASN A N 1
ATOM 2258 C CA . ASN A 1 285 ? 20.299 5.254 3.767 1.00 81.62 285 ASN A CA 1
ATOM 2259 C C . ASN A 1 285 ? 19.065 6.106 3.416 1.00 81.62 285 ASN A C 1
ATOM 2261 O O . ASN A 1 285 ? 18.976 7.253 3.849 1.00 81.62 285 ASN A O 1
ATOM 2265 N N . ALA A 1 286 ? 18.113 5.588 2.633 1.00 83.25 286 ALA A N 1
ATOM 2266 C CA . ALA A 1 286 ? 16.921 6.324 2.195 1.00 83.25 286 ALA A CA 1
ATOM 2267 C C . ALA A 1 286 ? 15.935 6.689 3.327 1.00 83.25 286 ALA A C 1
ATOM 2269 O O . ALA A 1 286 ? 14.831 7.153 3.040 1.00 83.25 286 ALA A O 1
ATOM 2270 N N . GLY A 1 287 ? 16.301 6.467 4.594 1.00 84.56 287 GLY A N 1
ATOM 2271 C CA . GLY A 1 287 ? 15.475 6.798 5.753 1.00 84.56 287 GLY A CA 1
ATOM 2272 C C . GLY A 1 287 ? 14.217 5.938 5.862 1.00 84.56 287 GLY A C 1
ATOM 2273 O O . GLY A 1 287 ? 13.210 6.403 6.389 1.00 84.56 287 GLY A O 1
ATOM 2274 N N . LEU A 1 288 ? 14.245 4.707 5.333 1.00 93.62 288 LEU A N 1
ATOM 2275 C CA . LEU A 1 288 ? 13.183 3.742 5.603 1.00 93.62 288 LEU A CA 1
ATOM 2276 C C . LEU A 1 288 ? 13.200 3.397 7.091 1.00 93.62 288 LEU A C 1
ATOM 2278 O O . LEU A 1 288 ? 14.258 3.125 7.652 1.00 93.62 288 LEU A O 1
ATOM 2282 N N . MET A 1 289 ? 12.023 3.385 7.709 1.00 95.06 289 MET A N 1
ATOM 2283 C CA . MET A 1 289 ? 11.868 2.886 9.073 1.00 95.06 289 MET A CA 1
ATOM 2284 C C . MET A 1 289 ? 12.160 1.384 9.112 1.00 95.06 289 MET A C 1
ATOM 2286 O O . MET A 1 289 ? 12.800 0.903 10.041 1.00 95.06 289 MET A O 1
ATOM 2290 N N . GLU A 1 290 ? 11.726 0.663 8.073 1.00 96.31 290 GLU A N 1
ATOM 2291 C CA . GLU A 1 290 ? 11.970 -0.767 7.905 1.00 96.31 290 GLU A CA 1
ATOM 2292 C C . GLU A 1 290 ? 12.124 -1.143 6.437 1.00 96.31 290 GLU A C 1
ATOM 2294 O O . GLU A 1 290 ? 11.465 -0.585 5.551 1.00 96.31 290 GLU A O 1
ATOM 2299 N N . TRP A 1 291 ? 12.958 -2.153 6.206 1.00 97.31 291 TRP A N 1
ATOM 2300 C CA . TRP A 1 291 ? 13.152 -2.778 4.908 1.00 97.31 291 TRP A CA 1
ATOM 2301 C C . TRP A 1 291 ? 12.357 -4.078 4.848 1.00 97.31 291 TRP A C 1
ATOM 2303 O O . TRP A 1 291 ? 12.472 -4.926 5.733 1.00 97.31 291 TRP A O 1
ATOM 2313 N N . ILE A 1 292 ? 11.562 -4.240 3.791 1.00 97.62 292 ILE A N 1
ATOM 2314 C CA . ILE A 1 292 ? 10.794 -5.463 3.531 1.00 97.62 292 ILE A CA 1
ATOM 2315 C C . ILE A 1 292 ? 11.548 -6.317 2.510 1.00 97.62 292 ILE A C 1
ATOM 2317 O O . ILE A 1 292 ? 12.095 -5.807 1.523 1.00 97.62 292 ILE A O 1
ATOM 2321 N N . GLN A 1 293 ? 11.594 -7.623 2.771 1.00 97.12 293 GLN A N 1
ATOM 2322 C CA . GLN A 1 293 ? 12.203 -8.604 1.888 1.00 97.12 293 GLN A CA 1
ATOM 2323 C C . GLN A 1 293 ? 11.463 -8.655 0.552 1.00 97.12 293 GLN A C 1
ATOM 2325 O O . GLN A 1 293 ? 10.241 -8.778 0.496 1.00 97.12 293 GLN A O 1
ATOM 2330 N N . TYR A 1 294 ? 12.231 -8.590 -0.531 1.00 96.88 294 TYR A N 1
ATOM 2331 C CA . TYR A 1 294 ? 11.703 -8.825 -1.866 1.00 96.88 294 TYR A CA 1
ATOM 2332 C C . TYR A 1 294 ? 11.411 -10.312 -2.081 1.00 96.88 294 TYR A C 1
ATOM 2334 O O . TYR A 1 294 ? 12.283 -11.160 -1.878 1.00 96.88 294 TYR A O 1
ATOM 2342 N N . GLU A 1 295 ? 10.213 -10.593 -2.578 1.00 94.12 295 GLU A N 1
ATOM 2343 C CA . GLU A 1 295 ? 9.758 -11.911 -3.013 1.00 94.12 295 GLU A CA 1
ATOM 2344 C C . GLU A 1 295 ? 9.144 -11.801 -4.411 1.00 94.12 295 GLU A C 1
ATOM 2346 O O . GLU A 1 295 ? 8.656 -10.748 -4.802 1.00 94.12 295 GLU A O 1
ATOM 2351 N N . THR A 1 296 ? 9.190 -12.867 -5.206 1.00 86.75 296 THR A N 1
ATOM 2352 C CA . THR A 1 296 ? 8.698 -12.809 -6.595 1.00 86.75 296 THR A CA 1
ATOM 2353 C C . THR A 1 296 ? 7.225 -13.211 -6.658 1.00 86.75 296 THR A C 1
ATOM 2355 O O . THR A 1 296 ? 6.884 -14.267 -6.131 1.00 86.75 296 THR A O 1
ATOM 2358 N N . TYR A 1 297 ? 6.399 -12.399 -7.333 1.00 73.81 297 TYR A N 1
ATOM 2359 C CA . TYR A 1 297 ? 4.958 -12.602 -7.563 1.00 73.81 297 TYR A CA 1
ATOM 2360 C C . TYR A 1 297 ? 4.568 -12.290 -9.016 1.00 73.81 297 TYR A C 1
ATOM 2362 O O . TYR A 1 297 ? 5.244 -11.458 -9.659 1.00 73.81 297 TYR A O 1
#

Foldseek 3Di:
DDYDDDDDDDDDDPDPPPPVVVVVVVVVVVPPPDPPPPPPVLPQDQQPVPAAWWADQFKIWHTDRFKIWIWGDDDQKTKIWIGGVVQPDTWIWIAHPVLDIDIDPDGRDWDWDDDDCWIATPNDTIGGQTGWDFDAQDAQFFDDDLQCQQVSLQQLQAFWDWDQDPNWIWIWHHASFKTWTAGDDPFKGWTFIWGWGGGSFFIKIARQATAIQGNVVRDGDGHHHRRNRVVSNDHDDDDSVQADLVAWDQDPVRIIGFGWVDDDRFWTWTHDHVDIDIRGRADSPNPGPTGIDDDDD